Protein AF-A0A956BDE5-F1 (afdb_monomer)

Sequence (195 aa):
MLGELRWRIEADTGPVPWVEPNSVVGFDRELEFHRAKQHWFRSEPSLDLSESPVEVIPDYIDHYVSRAASSQRAVVDGERFLDAVLWLVRRLGSSYAVGTLAVWRELVQAIPAQAACEKVLVAIAGEPEPFVRDILRNVIRDFFDVGGAWPGWQERMRTEVEPGIVRSIEAPMIQGYETIDNVDARRFADGTPRL

Structure (mmCIF, N/CA/C/O backbone):
data_AF-A0A956BDE5-F1
#
_entry.id   AF-A0A956BDE5-F1
#
loop_
_atom_site.group_PDB
_atom_site.id
_atom_site.type_symbol
_atom_site.label_atom_id
_atom_site.label_alt_id
_atom_site.label_comp_id
_atom_site.label_asym_id
_atom_site.label_entity_id
_atom_site.label_seq_id
_atom_site.pdbx_PDB_ins_code
_atom_site.Cartn_x
_atom_site.Cartn_y
_atom_site.Cartn_z
_atom_site.occupancy
_atom_site.B_iso_or_equiv
_atom_site.auth_seq_id
_atom_site.auth_comp_id
_atom_site.auth_asym_id
_atom_site.auth_atom_id
_atom_site.pdbx_PDB_model_num
ATOM 1 N N . MET A 1 1 ? 9.717 -12.714 -15.373 1.00 81.81 1 MET A N 1
ATOM 2 C CA . MET A 1 1 ? 9.044 -11.550 -14.764 1.00 81.81 1 MET A CA 1
ATOM 3 C C . MET A 1 1 ? 9.733 -11.114 -13.478 1.00 81.81 1 MET A C 1
ATOM 5 O O . MET A 1 1 ? 10.330 -10.059 -13.523 1.00 81.81 1 MET A O 1
ATOM 9 N N . LEU A 1 2 ? 9.767 -11.888 -12.383 1.00 86.12 2 LEU A N 1
ATOM 10 C CA . LEU A 1 2 ? 10.498 -11.461 -11.165 1.00 86.12 2 LEU A CA 1
ATOM 11 C C . LEU A 1 2 ? 11.998 -11.230 -11.393 1.00 86.12 2 LEU A C 1
ATOM 13 O O . LEU A 1 2 ? 12.466 -10.125 -11.157 1.00 86.12 2 LEU A O 1
ATOM 17 N N . GLY A 1 3 ? 12.707 -12.196 -11.986 1.00 83.69 3 GLY A N 1
ATOM 18 C CA . GLY A 1 3 ? 14.113 -11.998 -12.364 1.00 83.69 3 GLY A CA 1
ATOM 19 C C . GLY A 1 3 ? 14.336 -10.859 -13.372 1.00 83.69 3 GLY A C 1
ATOM 20 O O . GLY A 1 3 ? 15.406 -10.268 -13.414 1.00 83.69 3 GLY A O 1
ATOM 21 N N . GLU A 1 4 ? 13.311 -10.489 -14.152 1.00 84.06 4 GLU A N 1
ATOM 22 C CA . GLU A 1 4 ? 13.373 -9.304 -15.017 1.00 84.06 4 GLU A CA 1
ATOM 23 C C . GLU A 1 4 ? 13.217 -8.012 -14.204 1.00 84.06 4 GLU A C 1
ATOM 25 O O . GLU A 1 4 ? 13.944 -7.058 -14.453 1.00 84.06 4 GLU A O 1
ATOM 30 N N . LEU A 1 5 ? 12.308 -7.971 -13.222 1.00 87.31 5 LEU A N 1
ATOM 31 C CA . LEU A 1 5 ? 12.189 -6.846 -12.291 1.00 87.31 5 LEU A CA 1
ATOM 32 C C . LEU A 1 5 ? 13.479 -6.678 -11.477 1.00 87.31 5 LEU A C 1
ATOM 34 O O . LEU A 1 5 ? 13.981 -5.563 -11.392 1.00 87.31 5 LEU A O 1
ATOM 38 N N . ARG A 1 6 ? 14.066 -7.776 -10.977 1.00 86.44 6 ARG A N 1
ATOM 39 C CA . ARG A 1 6 ? 15.368 -7.767 -10.292 1.00 86.44 6 ARG A CA 1
ATOM 40 C C . ARG A 1 6 ? 16.474 -7.248 -11.202 1.00 86.44 6 ARG A C 1
ATOM 42 O O . ARG A 1 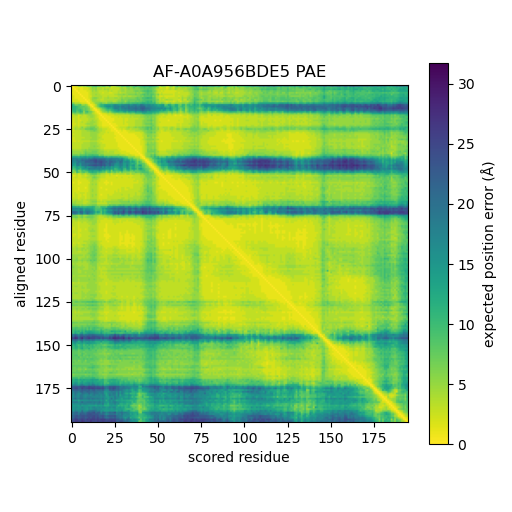6 ? 17.142 -6.287 -10.842 1.00 86.44 6 ARG A O 1
ATOM 49 N N . TRP A 1 7 ? 16.600 -7.791 -12.414 1.00 84.56 7 TRP A N 1
ATOM 50 C CA . TRP A 1 7 ? 17.559 -7.272 -13.389 1.00 84.56 7 TRP A CA 1
ATOM 51 C C . TRP A 1 7 ? 17.332 -5.781 -13.672 1.00 84.56 7 TRP A C 1
ATOM 53 O O . TRP A 1 7 ? 18.291 -5.031 -13.772 1.00 84.56 7 TRP A O 1
ATOM 63 N N . ARG A 1 8 ? 16.082 -5.308 -13.756 1.00 80.69 8 ARG A N 1
ATOM 64 C CA . ARG A 1 8 ? 15.771 -3.880 -13.953 1.00 80.69 8 ARG A CA 1
ATOM 65 C C . ARG A 1 8 ? 16.174 -3.011 -12.757 1.00 80.69 8 ARG A C 1
ATOM 67 O O . ARG A 1 8 ? 16.596 -1.883 -12.992 1.00 80.69 8 ARG A O 1
ATOM 74 N N . ILE A 1 9 ? 16.058 -3.522 -11.529 1.00 81.25 9 ILE A N 1
ATOM 75 C CA . ILE A 1 9 ? 16.567 -2.870 -10.310 1.00 81.25 9 ILE A CA 1
ATOM 76 C C . ILE A 1 9 ? 18.100 -2.768 -10.368 1.00 81.25 9 ILE A C 1
ATOM 78 O O . ILE A 1 9 ? 18.665 -1.733 -10.026 1.00 81.25 9 ILE A O 1
ATOM 82 N N . GLU A 1 10 ? 18.776 -3.821 -10.830 1.00 82.12 10 GLU A N 1
ATOM 83 C CA . GLU A 1 10 ? 20.240 -3.933 -10.791 1.00 82.12 10 GLU A CA 1
ATOM 84 C C . GLU A 1 10 ? 20.961 -3.279 -11.978 1.00 82.12 10 GLU A C 1
ATOM 86 O O . GLU A 1 10 ? 22.079 -2.790 -11.836 1.00 82.12 10 GLU A O 1
ATOM 91 N N . ALA A 1 11 ? 20.362 -3.285 -13.169 1.00 75.25 11 ALA A N 1
ATOM 92 C CA . ALA A 1 11 ? 21.077 -3.002 -14.412 1.00 75.25 11 ALA A CA 1
ATOM 93 C C . ALA A 1 11 ? 21.184 -1.508 -14.767 1.00 75.25 11 ALA A C 1
ATOM 95 O O . ALA A 1 11 ? 21.879 -1.174 -15.721 1.00 75.25 11 ALA A O 1
ATOM 96 N N . ASP A 1 12 ? 20.487 -0.609 -14.068 1.00 64.38 12 ASP A N 1
ATOM 97 C CA . ASP A 1 12 ? 20.498 0.849 -14.295 1.00 64.38 12 ASP A CA 1
ATOM 98 C C . ASP A 1 12 ? 20.387 1.304 -15.784 1.00 64.38 12 ASP A C 1
ATOM 100 O O . ASP A 1 12 ? 20.880 2.351 -16.192 1.00 64.38 12 ASP A O 1
ATOM 104 N N . THR A 1 13 ? 19.668 0.571 -16.645 1.00 64.38 13 THR A N 1
ATOM 105 C CA . THR A 1 13 ? 19.783 0.739 -18.120 1.00 64.38 13 THR A CA 1
ATOM 106 C C . THR A 1 13 ? 18.799 1.690 -18.831 1.00 64.38 13 THR A C 1
ATOM 108 O O . THR A 1 13 ? 18.805 1.764 -20.059 1.00 64.38 13 THR A O 1
ATOM 111 N N . GLY A 1 14 ? 17.978 2.472 -18.133 1.00 61.53 14 GLY A N 1
ATOM 112 C CA . GLY A 1 14 ? 17.151 3.538 -18.722 1.00 61.53 14 GLY A CA 1
ATOM 113 C C . GLY A 1 14 ? 15.684 3.508 -18.277 1.00 61.53 14 GLY A C 1
ATOM 114 O O . GLY A 1 14 ? 15.328 2.762 -17.367 1.00 61.53 14 GLY A O 1
ATOM 115 N N . PRO A 1 15 ? 14.807 4.332 -18.885 1.00 60.75 15 PRO A N 1
ATOM 116 C CA . PRO A 1 15 ? 13.405 4.412 -18.492 1.00 60.75 15 PRO A CA 1
ATOM 117 C C . PRO A 1 15 ? 12.668 3.126 -18.869 1.00 60.75 15 PRO A C 1
ATOM 119 O O . PRO A 1 15 ? 12.596 2.729 -20.033 1.00 60.75 15 PRO A O 1
ATOM 122 N N . VAL A 1 16 ? 12.121 2.482 -17.848 1.00 68.88 16 VAL A N 1
ATOM 123 C CA . VAL A 1 16 ? 11.387 1.224 -17.939 1.00 68.88 16 VAL A CA 1
ATOM 124 C C . VAL A 1 16 ? 9.893 1.530 -18.154 1.00 68.88 16 VAL A C 1
ATOM 126 O O . VAL A 1 16 ? 9.422 2.574 -17.706 1.00 68.88 16 VAL A O 1
ATOM 129 N N . PRO A 1 17 ? 9.117 0.692 -18.865 1.00 79.12 17 PRO A N 1
ATOM 130 C CA . PRO A 1 17 ? 7.654 0.773 -18.844 1.00 79.12 17 PRO A CA 1
ATOM 131 C C . PRO A 1 17 ? 7.096 0.306 -17.492 1.00 79.12 17 PRO A C 1
ATOM 133 O O . PRO A 1 17 ? 7.619 -0.645 -16.916 1.00 79.12 17 PRO A O 1
ATOM 136 N N . TRP A 1 18 ? 6.047 0.964 -16.988 1.00 86.38 18 TRP A N 1
ATOM 137 C CA . TRP A 1 18 ? 5.389 0.559 -15.741 1.00 86.38 18 TRP A CA 1
ATOM 138 C C . TRP A 1 18 ? 4.809 -0.850 -15.877 1.00 86.38 18 TRP A C 1
ATOM 140 O O . TRP A 1 18 ? 4.039 -1.117 -16.804 1.00 86.38 18 TRP A O 1
ATOM 150 N N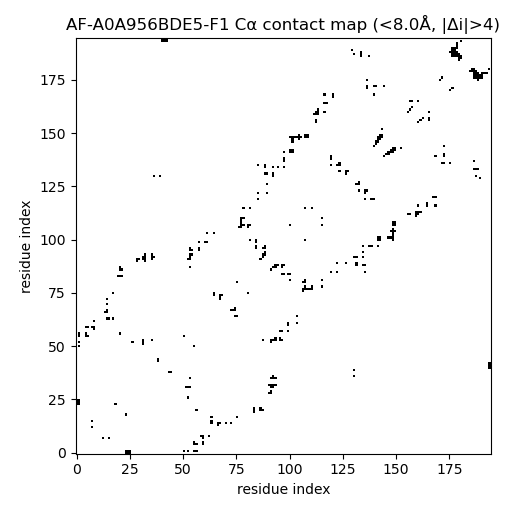 . VAL A 1 19 ? 5.160 -1.731 -14.943 1.00 88.31 19 VAL A N 1
ATOM 151 C CA . VAL A 1 19 ? 4.607 -3.083 -14.842 1.00 88.31 19 VAL A CA 1
ATOM 152 C C . VAL A 1 19 ? 3.611 -3.117 -13.692 1.00 88.31 19 VAL A C 1
ATOM 154 O O . VAL A 1 19 ? 3.978 -2.887 -12.544 1.00 88.31 19 VAL A O 1
ATOM 157 N N . GLU A 1 20 ? 2.354 -3.444 -13.996 1.00 91.25 20 GLU A N 1
ATOM 158 C CA . GLU A 1 20 ? 1.327 -3.571 -12.963 1.00 91.25 20 GLU A CA 1
ATOM 159 C C . GLU A 1 20 ? 1.634 -4.759 -12.040 1.00 91.25 20 GLU A C 1
ATOM 161 O O . GLU A 1 20 ? 1.798 -5.877 -12.546 1.00 91.25 20 GLU A O 1
ATOM 166 N N . PRO A 1 21 ? 1.642 -4.590 -10.704 1.00 91.88 21 PRO A N 1
ATOM 167 C CA . PRO A 1 21 ? 1.942 -5.685 -9.778 1.00 91.88 21 PRO A CA 1
ATOM 168 C C . PRO A 1 21 ? 1.063 -6.926 -9.979 1.00 91.88 21 PRO A C 1
ATOM 170 O O . PRO A 1 21 ? 1.540 -8.059 -9.922 1.00 91.88 21 PRO A O 1
ATOM 173 N N . ASN A 1 22 ? -0.218 -6.725 -10.308 1.00 91.56 22 ASN A N 1
ATOM 174 C CA . ASN A 1 22 ? -1.173 -7.810 -10.542 1.00 91.56 22 ASN A CA 1
ATOM 175 C C . ASN A 1 22 ? -0.870 -8.664 -11.788 1.00 91.56 22 ASN A C 1
ATOM 177 O O . ASN A 1 22 ? -1.350 -9.801 -11.870 1.00 91.56 22 ASN A O 1
ATOM 181 N N . SER A 1 23 ? -0.068 -8.137 -12.717 1.00 91.94 23 SER A N 1
ATOM 182 C CA . SER A 1 23 ? 0.358 -8.792 -13.954 1.00 91.94 23 SER A CA 1
ATOM 183 C C . SER A 1 23 ? 1.640 -9.608 -13.785 1.00 91.94 23 SER A C 1
ATOM 185 O O . SER A 1 23 ? 1.977 -10.414 -14.654 1.00 91.94 23 SER A O 1
ATOM 187 N N . VAL A 1 24 ? 2.346 -9.446 -12.660 1.00 90.69 24 VAL A N 1
ATOM 188 C CA . VAL A 1 24 ? 3.544 -10.229 -12.363 1.00 90.69 24 VAL A CA 1
ATOM 189 C C . VAL A 1 24 ? 3.131 -11.676 -12.074 1.00 90.69 24 VAL A C 1
ATOM 191 O O . VAL A 1 24 ? 2.263 -11.958 -11.240 1.00 90.69 24 VAL A O 1
ATOM 194 N N . VAL A 1 25 ? 3.763 -12.596 -12.800 1.00 86.75 25 VAL A N 1
ATOM 195 C CA . VAL A 1 25 ? 3.558 -14.049 -12.729 1.00 86.75 25 VAL A CA 1
ATOM 196 C C . VAL A 1 25 ? 4.870 -14.763 -12.397 1.00 86.75 25 VAL A C 1
ATOM 198 O O . VAL A 1 25 ? 5.947 -14.170 -12.490 1.00 86.75 25 VAL A O 1
ATOM 201 N N . GLY A 1 26 ? 4.786 -16.053 -12.062 1.00 85.44 26 GLY A N 1
ATOM 202 C CA . GLY A 1 26 ? 5.954 -16.897 -11.781 1.00 85.44 26 GLY A CA 1
ATOM 203 C C . GLY A 1 26 ? 6.263 -17.084 -10.296 1.00 85.44 26 GLY A C 1
ATOM 204 O O . GLY A 1 26 ? 7.358 -17.523 -9.970 1.00 85.44 26 GLY A O 1
ATOM 205 N N . PHE A 1 27 ? 5.314 -16.763 -9.416 1.00 88.75 27 PHE A N 1
ATOM 206 C CA . PHE A 1 27 ? 5.397 -17.024 -7.983 1.00 88.75 27 PHE A CA 1
ATOM 207 C C . PHE A 1 27 ? 4.037 -17.443 -7.424 1.00 88.75 27 PHE A C 1
ATOM 209 O O . PHE A 1 27 ? 2.992 -17.116 -7.998 1.00 88.75 27 PHE A O 1
ATOM 216 N N . ASP A 1 28 ? 4.063 -18.157 -6.303 1.00 91.75 28 ASP A N 1
ATOM 217 C CA . ASP A 1 28 ? 2.868 -18.599 -5.592 1.00 91.75 28 ASP A CA 1
ATOM 218 C C . ASP A 1 28 ? 2.410 -17.514 -4.607 1.00 91.75 28 ASP A C 1
ATOM 220 O O . ASP A 1 28 ? 3.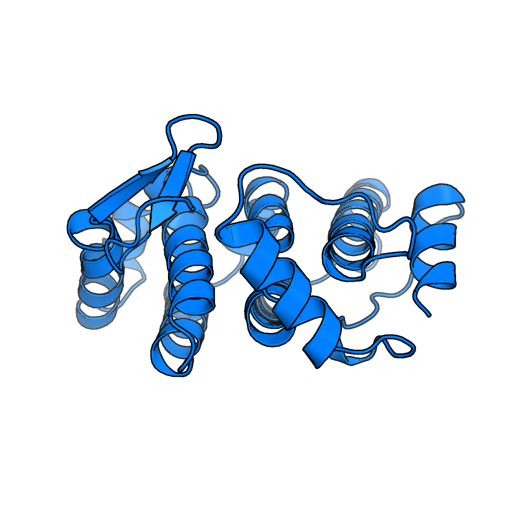054 -17.245 -3.595 1.00 91.75 28 ASP A O 1
ATOM 224 N N . ARG A 1 29 ? 1.285 -16.866 -4.921 1.00 92.88 29 ARG A N 1
ATOM 225 C CA . ARG A 1 29 ? 0.731 -15.773 -4.109 1.00 92.88 29 ARG A CA 1
ATOM 226 C C . ARG A 1 29 ? 0.271 -16.249 -2.732 1.00 92.88 29 ARG A C 1
ATOM 228 O O . ARG A 1 29 ? 0.409 -15.497 -1.775 1.00 92.88 29 ARG A O 1
ATOM 235 N N . GLU A 1 30 ? -0.276 -17.460 -2.630 1.00 93.19 30 GLU A N 1
ATOM 236 C CA . GLU A 1 30 ? -0.775 -17.995 -1.359 1.00 93.19 30 GLU A CA 1
ATOM 237 C C . GLU A 1 30 ? 0.385 -18.343 -0.431 1.00 93.19 30 GLU A C 1
ATOM 239 O O . GLU A 1 30 ? 0.355 -18.002 0.754 1.00 93.19 30 GLU A O 1
ATOM 244 N N . LEU A 1 31 ? 1.438 -18.955 -0.980 1.00 91.88 31 LEU A N 1
ATOM 245 C CA . LEU A 1 31 ? 2.661 -19.242 -0.237 1.00 91.88 31 LEU A CA 1
ATOM 246 C C . LEU A 1 31 ? 3.309 -17.958 0.293 1.00 91.88 31 LEU A C 1
ATOM 248 O O . LEU A 1 31 ? 3.646 -17.887 1.474 1.00 91.88 31 LEU A O 1
ATOM 252 N N . GLU A 1 32 ? 3.455 -16.938 -0.552 1.00 90.88 32 GLU A N 1
ATOM 253 C CA . GLU A 1 32 ? 4.067 -15.665 -0.157 1.00 90.88 32 GLU A CA 1
ATOM 254 C C . GLU A 1 32 ? 3.230 -14.919 0.878 1.00 90.88 32 GLU A C 1
ATOM 256 O O . GLU A 1 32 ? 3.766 -14.434 1.871 1.00 90.88 32 GLU A O 1
ATOM 261 N N . PHE A 1 33 ? 1.906 -14.915 0.724 1.00 92.75 33 PHE A N 1
ATOM 262 C CA . PHE A 1 33 ? 1.002 -14.380 1.735 1.00 92.75 33 PHE A CA 1
ATOM 263 C C . PHE A 1 33 ? 1.156 -15.099 3.080 1.00 92.75 33 PHE A C 1
ATOM 265 O O . PHE A 1 33 ? 1.205 -14.465 4.135 1.00 92.75 33 PHE A O 1
ATOM 272 N N . HIS A 1 34 ? 1.271 -16.430 3.058 1.00 90.25 34 HIS A N 1
ATOM 273 C CA . HIS A 1 34 ? 1.481 -17.216 4.267 1.00 90.25 34 HIS A CA 1
ATOM 274 C C . HIS A 1 34 ? 2.836 -16.916 4.919 1.00 90.25 34 HIS A C 1
ATOM 276 O O . HIS A 1 34 ? 2.903 -16.759 6.138 1.00 90.25 34 HIS A O 1
ATOM 282 N N . ARG A 1 35 ? 3.906 -16.786 4.125 1.00 88.06 35 ARG A N 1
ATOM 283 C CA . ARG A 1 35 ? 5.242 -16.388 4.599 1.00 88.06 35 ARG A CA 1
ATOM 284 C C . ARG A 1 35 ? 5.219 -15.000 5.227 1.00 88.06 35 ARG A C 1
ATOM 286 O O . ARG A 1 35 ? 5.685 -14.846 6.353 1.00 88.06 35 ARG A O 1
ATOM 293 N N . ALA A 1 36 ? 4.611 -14.023 4.556 1.00 88.06 36 ALA A N 1
ATOM 294 C CA . ALA A 1 36 ? 4.463 -12.665 5.069 1.00 88.06 36 ALA A CA 1
ATOM 295 C C . ALA A 1 36 ? 3.674 -12.643 6.384 1.00 88.06 36 ALA A C 1
ATOM 297 O O . ALA A 1 36 ? 4.107 -12.016 7.349 1.00 88.06 36 ALA A O 1
ATOM 298 N N . LYS A 1 37 ? 2.574 -13.403 6.472 1.00 87.62 37 LYS A N 1
ATOM 299 C CA . LYS A 1 37 ? 1.809 -13.575 7.714 1.00 87.62 37 LYS A CA 1
ATOM 300 C C . LYS A 1 37 ? 2.666 -14.167 8.830 1.00 87.62 37 LYS A C 1
ATOM 302 O O . LYS A 1 37 ? 2.663 -13.655 9.944 1.00 87.62 37 LYS A O 1
ATOM 307 N N . GLN A 1 38 ? 3.406 -15.240 8.557 1.00 84.62 38 GLN A N 1
ATOM 308 C CA . GLN A 1 38 ? 4.290 -15.842 9.556 1.00 84.62 38 GLN A CA 1
ATOM 309 C C . GLN A 1 38 ? 5.358 -14.853 10.027 1.00 84.62 38 GLN A C 1
ATOM 311 O O . GLN A 1 38 ? 5.583 -14.742 11.229 1.00 84.62 38 GLN A O 1
ATOM 316 N N . HIS A 1 39 ? 5.977 -14.117 9.102 1.00 80.62 39 HIS A N 1
ATOM 317 C CA . HIS A 1 39 ? 6.968 -13.091 9.415 1.00 80.62 39 HIS A CA 1
ATOM 318 C C . HIS A 1 39 ? 6.368 -11.950 10.247 1.00 80.62 39 HIS A C 1
ATOM 320 O O . HIS A 1 39 ? 6.994 -11.470 11.189 1.00 80.62 39 HIS A O 1
ATOM 326 N N . TRP A 1 40 ? 5.128 -11.548 9.951 1.00 80.19 40 TRP A N 1
ATOM 327 C CA . TRP A 1 40 ? 4.406 -10.514 10.692 1.00 80.19 40 TRP A CA 1
ATOM 328 C C . TRP A 1 40 ? 4.280 -10.828 12.190 1.00 80.19 40 TRP A C 1
ATOM 330 O O . TRP A 1 40 ? 4.390 -9.923 13.013 1.00 80.19 40 TRP A O 1
ATOM 340 N N . PHE A 1 41 ? 4.112 -12.103 12.548 1.00 77.75 41 PHE A N 1
ATOM 341 C CA . PHE A 1 41 ? 3.923 -12.536 13.937 1.00 77.75 41 PHE A CA 1
ATOM 342 C C . PHE A 1 41 ? 5.175 -13.139 14.601 1.00 77.75 41 PHE A C 1
ATOM 344 O O . PHE A 1 41 ? 5.106 -13.507 15.774 1.00 77.75 41 PHE A O 1
ATOM 351 N N . ARG A 1 42 ? 6.309 -13.265 13.891 1.00 73.00 42 ARG A N 1
ATOM 352 C CA . ARG A 1 42 ? 7.532 -13.921 14.397 1.00 73.00 42 ARG A CA 1
ATOM 353 C C . ARG A 1 42 ? 8.713 -12.972 14.557 1.00 73.00 42 ARG A C 1
ATOM 355 O O . ARG A 1 42 ? 8.780 -11.899 13.962 1.00 73.00 42 ARG A O 1
ATOM 362 N N . SER A 1 43 ? 9.652 -13.389 15.406 1.00 60.56 43 SER A N 1
ATOM 363 C CA . SER A 1 43 ? 10.821 -12.593 15.784 1.00 60.56 43 SER A CA 1
ATOM 364 C C . SER A 1 43 ? 11.942 -12.530 14.762 1.00 60.56 43 SER A C 1
ATOM 366 O O . SER A 1 43 ? 12.666 -11.540 14.714 1.00 60.56 43 SER A O 1
ATOM 368 N N . GLU A 1 44 ? 12.059 -13.553 13.923 1.00 58.50 44 GLU A N 1
ATOM 369 C CA . GLU A 1 44 ? 13.170 -13.682 12.992 1.00 58.50 44 GLU A CA 1
ATOM 370 C C . GLU A 1 44 ? 12.685 -14.199 11.636 1.00 58.50 44 GLU A C 1
ATOM 372 O O . GLU A 1 44 ? 11.871 -15.132 11.586 1.00 58.50 44 GLU A O 1
ATOM 377 N N . PRO A 1 45 ? 13.202 -13.648 10.526 1.00 55.94 45 PRO A N 1
ATO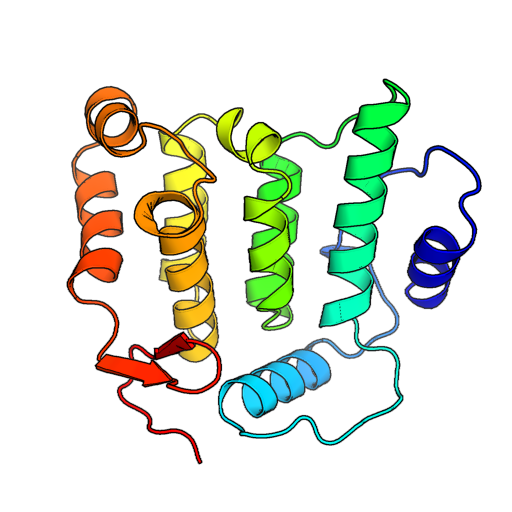M 378 C CA . PRO A 1 45 ? 13.061 -14.284 9.235 1.00 55.94 45 PRO A CA 1
ATOM 379 C C . PRO A 1 45 ? 13.903 -15.561 9.240 1.00 55.94 45 PRO A C 1
ATOM 381 O O . PRO A 1 45 ? 15.131 -15.516 9.319 1.00 55.94 45 PRO A O 1
ATOM 384 N N . SER A 1 46 ? 13.262 -16.725 9.118 1.00 53.62 46 SER A N 1
ATOM 385 C CA . SER A 1 46 ? 13.974 -17.895 8.610 1.00 53.62 46 SER A CA 1
ATOM 386 C C . SER A 1 46 ? 14.388 -17.555 7.181 1.00 53.62 46 SER A C 1
ATOM 388 O O . SER A 1 46 ? 13.512 -17.402 6.331 1.00 53.62 46 SER A O 1
ATOM 390 N N . LEU A 1 47 ? 15.690 -17.374 6.953 1.00 51.19 47 LEU A N 1
ATOM 391 C CA . LEU A 1 47 ? 16.277 -17.059 5.651 1.00 51.19 47 LEU A CA 1
ATOM 392 C C . LEU A 1 47 ? 15.899 -18.144 4.638 1.00 51.19 47 LEU A C 1
ATOM 394 O O . LEU A 1 47 ? 16.577 -19.163 4.514 1.00 51.19 47 LEU A O 1
ATOM 398 N N . ASP A 1 48 ? 14.802 -17.922 3.924 1.00 58.44 48 ASP A N 1
ATOM 399 C CA . ASP A 1 48 ? 14.587 -18.547 2.636 1.00 58.44 48 ASP A CA 1
ATOM 400 C C . ASP A 1 48 ? 15.303 -17.683 1.602 1.00 58.44 48 ASP A C 1
ATOM 402 O O . ASP A 1 48 ? 15.047 -16.488 1.484 1.00 58.44 48 ASP A O 1
ATOM 406 N N . LEU A 1 49 ? 16.249 -18.290 0.894 1.00 55.62 49 LEU A N 1
ATOM 407 C CA . LEU A 1 49 ? 17.043 -17.624 -0.135 1.00 55.62 49 LEU A CA 1
ATOM 408 C C . LEU A 1 49 ? 16.283 -17.524 -1.470 1.00 55.62 49 LEU A C 1
ATOM 410 O O . LEU A 1 49 ? 16.843 -17.030 -2.449 1.00 55.62 49 LEU A O 1
ATOM 414 N N . SER A 1 50 ? 15.038 -18.015 -1.549 1.00 69.12 50 SER A N 1
ATOM 415 C CA . SER A 1 50 ? 14.187 -17.820 -2.725 1.00 69.12 50 SER A CA 1
ATOM 416 C C . SER A 1 50 ? 13.792 -16.349 -2.883 1.00 69.12 50 SER A C 1
ATOM 418 O O . SER A 1 50 ? 13.404 -15.715 -1.905 1.00 69.12 50 SER A O 1
ATOM 420 N N . GLU A 1 51 ? 13.828 -15.825 -4.111 1.00 76.56 51 GLU A N 1
ATOM 421 C CA . GLU A 1 51 ? 13.385 -14.458 -4.409 1.00 76.56 51 GLU A CA 1
ATOM 422 C C . GLU A 1 51 ? 11.936 -14.234 -3.955 1.00 76.56 51 GLU A C 1
ATOM 424 O O . GLU A 1 51 ? 11.006 -14.801 -4.536 1.00 76.56 51 GLU A O 1
ATOM 429 N N . SER A 1 52 ? 11.732 -13.378 -2.948 1.00 87.44 52 SER A N 1
ATOM 430 C CA . SER A 1 52 ? 10.386 -13.049 -2.492 1.00 87.44 52 SER A CA 1
ATOM 431 C C . SER A 1 52 ? 9.790 -11.879 -3.293 1.00 87.44 52 SER A C 1
ATOM 433 O O . SER A 1 52 ? 10.380 -10.796 -3.377 1.00 87.44 52 SER A O 1
ATOM 435 N N . PRO A 1 53 ? 8.574 -12.028 -3.844 1.00 89.88 53 PRO A N 1
ATOM 436 C CA . PRO A 1 53 ? 7.834 -10.940 -4.477 1.00 89.88 53 PRO A CA 1
ATOM 437 C C . PRO A 1 53 ? 7.509 -9.785 -3.525 1.00 89.88 53 PRO A C 1
ATOM 439 O O . PRO A 1 53 ? 7.317 -8.665 -4.002 1.00 89.88 53 PRO A O 1
ATOM 442 N N . VAL A 1 54 ? 7.440 -10.031 -2.205 1.00 89.19 54 VAL A N 1
ATOM 443 C CA . VAL A 1 54 ? 7.163 -8.974 -1.217 1.00 89.19 54 VAL A CA 1
ATOM 444 C C . VAL A 1 54 ? 8.320 -7.992 -1.052 1.00 89.19 54 VAL A C 1
ATOM 446 O O . VAL A 1 54 ? 8.090 -6.919 -0.504 1.00 89.19 54 VAL A O 1
ATOM 449 N N . GLU A 1 55 ? 9.505 -8.340 -1.557 1.00 88.94 55 GLU A N 1
ATOM 450 C CA . GLU A 1 55 ? 10.701 -7.494 -1.605 1.00 88.94 55 GLU A CA 1
ATOM 451 C C . GLU A 1 55 ? 10.925 -6.957 -3.025 1.00 88.94 55 GLU A C 1
ATOM 453 O O . GLU A 1 55 ? 10.994 -5.751 -3.244 1.00 88.94 55 GLU A O 1
ATOM 458 N N . VAL A 1 56 ? 10.943 -7.851 -4.025 1.00 90.62 56 VAL A N 1
ATOM 459 C CA . VAL A 1 56 ? 11.289 -7.499 -5.415 1.00 90.62 56 VAL A CA 1
ATOM 460 C C . VAL A 1 56 ? 10.333 -6.464 -6.013 1.00 90.62 56 VAL A C 1
ATOM 462 O O . VAL A 1 56 ? 10.771 -5.562 -6.725 1.00 90.62 56 VAL A O 1
ATOM 465 N N . ILE A 1 57 ? 9.019 -6.603 -5.793 1.00 93.06 57 ILE A N 1
ATOM 466 C CA . ILE A 1 57 ? 8.041 -5.727 -6.451 1.00 93.06 57 ILE A CA 1
ATOM 467 C C . ILE A 1 57 ? 8.049 -4.316 -5.834 1.00 93.06 57 ILE A C 1
ATOM 469 O O . ILE A 1 57 ? 8.108 -3.364 -6.614 1.00 93.06 57 ILE A O 1
ATOM 473 N N . PRO A 1 58 ? 8.031 -4.135 -4.494 1.00 91.44 58 PRO A N 1
ATOM 474 C CA . PRO A 1 58 ? 8.221 -2.812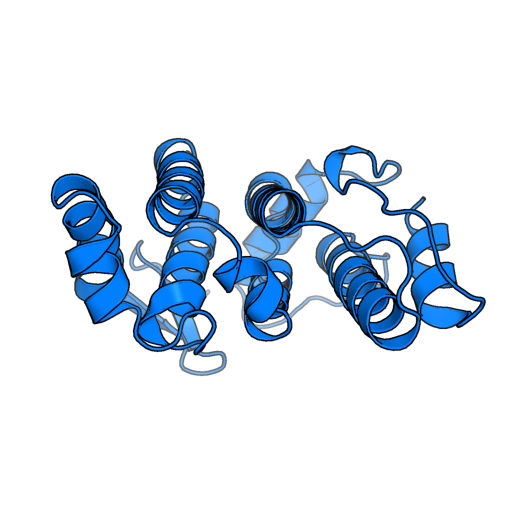 -3.895 1.00 91.44 58 PRO A CA 1
ATOM 475 C C . PRO A 1 58 ? 9.526 -2.125 -4.312 1.00 91.44 58 PRO A C 1
ATOM 477 O O . PRO A 1 58 ? 9.473 -0.964 -4.713 1.00 91.44 58 PRO A O 1
ATOM 480 N N . ASP A 1 59 ? 10.661 -2.838 -4.311 1.00 90.25 59 ASP A N 1
ATOM 481 C CA . ASP A 1 59 ? 11.956 -2.291 -4.751 1.00 90.25 59 ASP A CA 1
ATOM 482 C C . ASP A 1 59 ? 11.898 -1.804 -6.203 1.00 90.25 59 ASP A C 1
ATOM 484 O O . ASP A 1 59 ? 12.407 -0.737 -6.551 1.00 90.25 59 ASP A O 1
ATOM 488 N N . TYR A 1 60 ? 11.252 -2.585 -7.073 1.00 90.38 60 TYR A N 1
ATOM 489 C CA . TYR A 1 60 ? 11.060 -2.205 -8.466 1.00 90.38 60 TYR A CA 1
ATOM 490 C C . TYR A 1 60 ? 10.211 -0.938 -8.592 1.00 90.38 60 TYR A C 1
ATOM 492 O O . TYR A 1 60 ? 10.563 -0.060 -9.379 1.00 90.38 60 TYR A O 1
ATOM 500 N N . ILE A 1 61 ? 9.109 -0.835 -7.839 1.00 90.00 61 ILE A N 1
ATOM 501 C CA . ILE A 1 61 ? 8.249 0.354 -7.843 1.00 90.00 61 ILE A CA 1
ATOM 502 C C . ILE A 1 61 ? 9.055 1.578 -7.397 1.00 90.00 61 ILE A C 1
ATOM 504 O O . ILE A 1 61 ? 9.022 2.602 -8.078 1.00 90.00 61 ILE A O 1
ATOM 508 N N . ASP A 1 62 ? 9.809 1.468 -6.304 1.00 89.31 62 ASP A N 1
ATOM 509 C CA . ASP A 1 62 ? 10.644 2.554 -5.787 1.00 89.31 62 ASP A CA 1
ATOM 510 C C . ASP A 1 62 ? 11.685 3.017 -6.820 1.00 89.31 62 ASP A C 1
ATOM 512 O O . ASP A 1 62 ? 11.749 4.195 -7.191 1.00 89.31 62 ASP A O 1
ATOM 516 N N . HIS A 1 63 ? 12.428 2.063 -7.385 1.00 86.69 63 HIS A N 1
ATOM 517 C CA . HIS A 1 63 ? 13.423 2.331 -8.416 1.00 86.69 63 HIS A CA 1
ATOM 518 C C . HIS A 1 63 ? 12.792 2.951 -9.673 1.00 86.69 63 HIS A C 1
ATOM 520 O O . HIS A 1 63 ? 13.339 3.890 -10.257 1.00 86.69 63 HIS A O 1
ATOM 526 N N . TYR A 1 64 ? 11.622 2.460 -10.089 1.00 87.19 64 TYR A N 1
ATOM 527 C CA . TYR A 1 64 ? 10.879 3.003 -11.221 1.00 87.19 64 TYR A CA 1
ATOM 528 C C . TYR A 1 64 ? 10.545 4.481 -11.016 1.00 87.19 64 TYR A C 1
ATOM 530 O O . TYR A 1 64 ? 10.854 5.310 -11.877 1.00 87.19 64 TYR A O 1
ATOM 538 N N . VAL A 1 65 ? 9.925 4.813 -9.880 1.00 86.75 65 VAL A N 1
ATOM 539 C CA . VAL A 1 65 ? 9.482 6.180 -9.583 1.00 86.75 65 VAL A CA 1
ATOM 540 C C . VAL A 1 65 ? 10.684 7.119 -9.466 1.00 86.75 65 VAL A C 1
ATOM 542 O O . VAL A 1 65 ? 10.675 8.196 -10.067 1.00 86.75 65 VAL A O 1
ATOM 545 N N . SER A 1 66 ? 11.764 6.674 -8.819 1.00 86.12 66 SER A N 1
ATOM 546 C CA . SER A 1 66 ? 13.028 7.416 -8.729 1.00 86.12 66 SER A CA 1
ATOM 547 C C . SER A 1 66 ? 13.590 7.804 -10.098 1.00 86.12 66 SER A C 1
ATOM 549 O O . SER A 1 66 ? 13.999 8.946 -10.345 1.00 86.12 66 SER A O 1
ATOM 551 N N . ARG A 1 67 ? 13.539 6.878 -11.057 1.00 80.75 67 ARG A N 1
ATOM 552 C CA . ARG A 1 67 ? 13.985 7.144 -12.428 1.00 80.75 67 ARG A CA 1
ATOM 553 C C . ARG A 1 67 ? 13.028 8.025 -13.212 1.00 80.75 67 ARG A C 1
ATOM 555 O O . ARG A 1 67 ? 13.484 8.859 -13.997 1.00 80.75 67 ARG A O 1
ATOM 562 N N . ALA A 1 68 ? 11.721 7.862 -13.036 1.00 79.50 68 ALA A N 1
ATOM 563 C CA . ALA A 1 68 ? 10.739 8.733 -13.676 1.00 79.50 68 ALA A CA 1
ATOM 564 C C . ALA A 1 68 ? 10.941 10.194 -13.232 1.00 79.50 68 ALA A C 1
ATOM 566 O O . ALA A 1 68 ? 10.988 11.094 -14.076 1.00 79.50 68 ALA A O 1
ATOM 567 N N . ALA A 1 69 ? 11.188 10.410 -11.935 1.00 79.62 69 ALA A N 1
ATOM 568 C CA . ALA A 1 69 ? 11.470 11.725 -11.365 1.00 79.62 69 ALA A CA 1
ATOM 569 C C . ALA A 1 69 ? 12.749 12.368 -11.935 1.00 79.62 69 ALA A C 1
ATOM 571 O O . ALA A 1 69 ? 12.763 13.568 -12.208 1.00 79.62 69 ALA A O 1
ATOM 572 N N . SER A 1 70 ? 13.809 11.586 -12.175 1.00 78.31 70 SER A N 1
ATOM 573 C CA . SER A 1 70 ? 15.079 12.105 -12.711 1.00 78.31 70 SER A CA 1
ATOM 574 C C . SER A 1 70 ? 15.103 12.290 -14.235 1.00 78.31 70 SER A C 1
ATOM 576 O O . SER A 1 70 ? 15.895 13.085 -14.739 1.00 78.31 70 SER A O 1
ATOM 578 N N . SER A 1 71 ? 14.243 11.591 -14.985 1.00 69.69 71 SER A N 1
ATOM 579 C CA . SER A 1 71 ? 14.286 11.554 -16.458 1.00 69.69 71 SER A CA 1
ATOM 580 C C . SER A 1 71 ? 13.156 12.308 -17.174 1.00 69.69 71 SER A C 1
ATOM 582 O O . SER A 1 71 ? 13.162 12.352 -18.406 1.00 69.69 71 SER A O 1
ATOM 584 N N . GLN A 1 72 ? 12.198 12.898 -16.441 1.00 62.25 72 GLN A N 1
ATOM 585 C CA . GLN A 1 72 ? 11.012 13.593 -16.985 1.00 62.25 72 GLN A CA 1
ATOM 586 C C . GLN A 1 72 ? 10.193 12.755 -17.995 1.00 62.25 72 GLN A C 1
ATOM 588 O O . GLN A 1 72 ? 9.516 13.296 -18.871 1.00 62.25 72 GLN A O 1
ATOM 593 N N . ARG A 1 73 ? 10.250 11.421 -17.908 1.00 56.97 73 ARG A N 1
ATOM 594 C CA . ARG A 1 73 ? 9.476 10.489 -18.749 1.00 56.97 73 ARG A CA 1
ATOM 595 C C . ARG A 1 73 ? 8.361 9.835 -17.937 1.00 56.97 73 ARG A C 1
ATOM 597 O O . ARG A 1 73 ? 8.424 9.840 -16.716 1.00 56.97 73 ARG A O 1
ATOM 604 N N . ALA A 1 74 ? 7.349 9.333 -18.659 1.00 54.72 74 ALA A N 1
ATOM 605 C CA . ALA A 1 74 ? 6.062 8.817 -18.175 1.00 54.72 74 ALA A CA 1
ATOM 606 C C . ALA A 1 74 ? 6.035 8.463 -16.677 1.00 54.72 74 ALA A C 1
ATOM 608 O O . ALA A 1 74 ? 6.649 7.494 -16.239 1.00 54.72 74 ALA A O 1
ATOM 609 N N . VAL A 1 75 ? 5.306 9.284 -15.924 1.00 70.31 75 VAL A N 1
ATOM 610 C CA . VAL A 1 75 ? 5.143 9.195 -14.474 1.00 70.31 75 VAL A CA 1
ATOM 611 C C . VAL A 1 75 ? 3.928 8.311 -14.193 1.00 70.31 75 VAL A C 1
ATOM 613 O O . VAL A 1 75 ? 2.878 8.501 -14.809 1.00 70.31 75 VAL A O 1
ATOM 616 N N . VAL A 1 76 ? 4.065 7.325 -13.305 1.00 82.88 76 VAL A N 1
ATOM 617 C CA . VAL A 1 76 ? 2.902 6.617 -12.751 1.00 82.88 76 VAL A CA 1
ATOM 618 C C . VAL A 1 76 ? 2.084 7.624 -11.942 1.00 82.88 76 VAL A C 1
ATOM 620 O O . VAL A 1 76 ? 2.637 8.332 -11.103 1.00 82.88 76 VAL A O 1
ATOM 623 N N . ASP A 1 77 ? 0.791 7.756 -12.230 1.00 88.25 77 ASP A N 1
ATOM 624 C CA . ASP A 1 77 ? -0.060 8.655 -11.452 1.00 88.25 77 ASP A CA 1
ATOM 625 C C . ASP A 1 77 ? -0.266 8.128 -10.021 1.00 88.25 77 ASP A C 1
ATOM 627 O O . ASP A 1 77 ? -0.053 6.948 -9.720 1.00 88.25 77 ASP A O 1
ATOM 631 N N . GLY A 1 78 ? -0.663 9.030 -9.121 1.00 88.88 78 GLY A N 1
ATOM 632 C CA . GLY A 1 78 ? -0.869 8.699 -7.715 1.00 88.88 78 GLY A CA 1
ATOM 633 C C . GLY A 1 78 ? -1.890 7.584 -7.501 1.00 88.88 78 GLY A C 1
ATOM 634 O O . GLY A 1 78 ? -1.705 6.757 -6.611 1.00 88.88 78 GLY A O 1
ATOM 635 N N . GLU A 1 79 ? -2.936 7.505 -8.330 1.00 91.38 79 GLU A N 1
ATOM 636 C CA . GLU A 1 79 ? -3.962 6.472 -8.185 1.00 91.38 79 GLU A CA 1
ATOM 637 C C . GLU A 1 79 ? -3.416 5.082 -8.497 1.00 91.38 79 GLU A C 1
ATOM 639 O O . GLU A 1 79 ? -3.609 4.165 -7.701 1.00 91.38 79 GLU A O 1
ATOM 644 N N . ARG A 1 80 ? -2.683 4.926 -9.604 1.00 91.88 80 ARG A N 1
ATOM 645 C CA . ARG A 1 80 ? -2.041 3.657 -9.971 1.00 91.88 80 ARG A CA 1
ATOM 646 C C . ARG A 1 80 ? -0.987 3.249 -8.956 1.00 91.88 80 ARG A C 1
ATOM 648 O O . ARG A 1 80 ? -0.891 2.071 -8.620 1.00 91.88 80 ARG A O 1
ATOM 655 N N . PHE A 1 81 ? -0.225 4.211 -8.439 1.00 91.88 81 PHE A N 1
ATOM 656 C CA . PHE A 1 81 ? 0.744 3.958 -7.378 1.00 91.88 81 PHE A CA 1
ATOM 657 C C . PHE A 1 81 ? 0.062 3.456 -6.095 1.00 91.88 81 PHE A C 1
ATOM 659 O O . PHE A 1 81 ? 0.468 2.435 -5.536 1.00 91.88 81 PHE A O 1
ATOM 666 N N . LEU A 1 82 ? -1.021 4.109 -5.662 1.00 92.19 82 LEU A N 1
ATOM 667 C CA . LEU A 1 82 ? -1.789 3.679 -4.495 1.00 92.19 82 LEU A CA 1
ATOM 668 C C . LEU A 1 82 ? -2.442 2.306 -4.712 1.00 92.19 82 LEU A C 1
ATOM 670 O O . LEU A 1 82 ? -2.370 1.447 -3.835 1.00 92.19 82 LEU A O 1
ATOM 674 N N . ASP A 1 83 ? -3.032 2.063 -5.882 1.00 94.00 83 ASP A N 1
ATOM 675 C CA . ASP A 1 83 ? -3.656 0.780 -6.218 1.00 94.00 83 ASP A CA 1
ATOM 676 C C . ASP A 1 83 ? -2.628 -0.362 -6.229 1.00 94.00 83 ASP A C 1
ATOM 678 O O . ASP A 1 83 ? -2.914 -1.460 -5.741 1.00 94.00 83 ASP A O 1
ATOM 682 N N . ALA A 1 84 ? -1.413 -0.101 -6.718 1.00 93.75 84 ALA A N 1
ATOM 683 C CA . ALA A 1 84 ? -0.295 -1.037 -6.673 1.00 93.75 84 ALA A CA 1
ATOM 684 C C . ALA A 1 84 ? 0.094 -1.403 -5.236 1.00 93.75 84 ALA A C 1
ATOM 686 O O . ALA A 1 84 ? 0.195 -2.590 -4.910 1.00 93.75 84 ALA A O 1
ATOM 687 N N . VAL A 1 85 ? 0.252 -0.406 -4.362 1.00 92.75 85 VAL A N 1
ATOM 688 C CA . VAL A 1 85 ? 0.574 -0.633 -2.947 1.00 92.75 85 VAL A CA 1
ATOM 689 C C . VAL A 1 85 ? -0.542 -1.406 -2.243 1.00 92.75 85 VAL A C 1
ATOM 691 O O . VAL A 1 85 ? -0.277 -2.421 -1.596 1.00 92.75 85 VAL A O 1
ATOM 694 N N . LEU A 1 86 ? -1.801 -0.992 -2.407 1.00 94.62 86 LEU A N 1
ATOM 695 C CA . LEU A 1 86 ? -2.942 -1.678 -1.795 1.00 94.62 86 LEU A CA 1
ATOM 696 C C . LEU A 1 86 ? -3.080 -3.116 -2.306 1.00 94.62 86 LEU A C 1
ATOM 698 O O . LEU A 1 86 ? -3.426 -4.011 -1.533 1.00 94.62 86 LEU A O 1
ATOM 702 N N . TRP A 1 87 ? -2.788 -3.371 -3.583 1.00 95.38 87 TRP A N 1
ATOM 703 C CA . TRP A 1 87 ? -2.761 -4.727 -4.122 1.00 95.38 87 TRP A CA 1
ATOM 704 C C . TRP A 1 87 ? -1.670 -5.578 -3.466 1.00 95.38 87 TRP A C 1
ATOM 706 O O . TRP A 1 87 ? -1.958 -6.704 -3.061 1.00 95.38 87 TRP A O 1
ATOM 716 N N . LEU A 1 88 ? -0.450 -5.050 -3.320 1.00 95.31 88 LEU A N 1
ATOM 717 C CA . LEU A 1 88 ? 0.672 -5.757 -2.690 1.00 95.31 88 LEU A CA 1
ATOM 718 C C . LEU A 1 88 ? 0.369 -6.115 -1.235 1.00 95.31 88 LEU A C 1
ATOM 720 O O . LEU A 1 88 ? 0.575 -7.258 -0.821 1.00 95.31 88 LEU A O 1
ATOM 724 N N . VAL A 1 89 ? -0.190 -5.168 -0.480 1.00 94.62 89 VAL A N 1
ATOM 725 C CA . VAL A 1 89 ? -0.627 -5.400 0.900 1.00 94.62 89 VAL A CA 1
ATOM 726 C C . VAL A 1 89 ? -1.697 -6.490 0.942 1.00 94.62 89 VAL A C 1
ATOM 728 O O . VAL A 1 89 ? -1.552 -7.473 1.662 1.00 94.62 89 VAL A O 1
ATOM 731 N N . ARG A 1 90 ? -2.757 -6.368 0.138 1.00 95.19 90 ARG A N 1
ATOM 732 C CA . ARG A 1 90 ? -3.910 -7.277 0.220 1.00 95.19 90 ARG A CA 1
ATOM 733 C C . ARG A 1 90 ? -3.648 -8.673 -0.313 1.00 95.19 90 ARG A C 1
ATOM 735 O O . ARG A 1 90 ? -4.232 -9.637 0.165 1.00 95.19 90 ARG A O 1
ATOM 742 N N . ARG A 1 91 ? -2.830 -8.791 -1.356 1.00 95.19 91 ARG A N 1
ATOM 743 C CA . ARG A 1 91 ? -2.602 -10.072 -2.032 1.00 95.19 91 ARG A CA 1
ATOM 744 C C . ARG A 1 91 ? -1.386 -10.806 -1.524 1.00 95.19 91 ARG A C 1
ATOM 746 O O . ARG A 1 91 ? -1.395 -12.028 -1.596 1.00 95.19 91 ARG A O 1
ATOM 753 N N . LEU A 1 92 ? -0.377 -10.090 -1.036 1.00 94.31 92 LEU A N 1
ATOM 754 C CA . LEU A 1 92 ? 0.882 -10.690 -0.602 1.00 94.31 92 LEU A CA 1
ATOM 755 C C . LEU A 1 92 ? 1.194 -10.431 0.872 1.00 94.31 92 LEU A C 1
ATOM 757 O O . LEU A 1 92 ? 2.176 -10.962 1.371 1.00 94.31 92 LEU A O 1
ATOM 761 N N . GLY A 1 93 ? 0.404 -9.614 1.575 1.00 92.75 93 GLY A N 1
ATOM 762 C CA . GLY A 1 93 ? 0.713 -9.241 2.954 1.00 92.75 93 GLY A CA 1
ATOM 763 C C . GLY A 1 93 ? 1.977 -8.385 3.074 1.00 92.75 93 GLY A C 1
ATOM 764 O O . GLY A 1 93 ? 2.605 -8.384 4.128 1.00 92.75 93 GLY A O 1
ATOM 765 N N . SER A 1 94 ? 2.391 -7.691 2.005 1.00 91.38 94 SER A N 1
ATOM 766 C CA . SER A 1 94 ? 3.651 -6.938 2.002 1.00 91.38 94 SER A CA 1
ATOM 767 C C . SER A 1 94 ? 3.533 -5.667 2.844 1.00 91.38 94 SER A C 1
ATOM 769 O O . SER A 1 94 ? 2.982 -4.662 2.399 1.00 91.38 94 SER A O 1
ATOM 771 N N . SER A 1 95 ? 4.096 -5.685 4.053 1.00 85.94 95 SER A N 1
ATOM 772 C CA . SER A 1 95 ? 4.288 -4.471 4.853 1.00 85.94 95 SER A CA 1
ATOM 773 C C . SER A 1 95 ? 5.347 -3.539 4.253 1.00 85.94 95 SER A C 1
ATOM 775 O O . SER A 1 95 ? 5.270 -2.331 4.448 1.00 85.94 95 SER A O 1
ATOM 777 N N . TYR A 1 96 ? 6.300 -4.072 3.479 1.00 85.06 96 TYR A N 1
ATOM 778 C CA . TYR A 1 96 ? 7.322 -3.289 2.771 1.00 85.06 96 TYR A CA 1
ATOM 779 C C . TYR A 1 96 ? 6.712 -2.319 1.755 1.00 85.06 96 TYR A C 1
ATOM 781 O O . TYR A 1 96 ? 7.157 -1.178 1.652 1.00 85.06 96 TYR A O 1
ATOM 789 N N . ALA A 1 97 ? 5.641 -2.733 1.068 1.00 88.31 97 ALA A N 1
ATOM 790 C CA . ALA A 1 97 ? 4.902 -1.868 0.149 1.00 88.31 97 ALA A CA 1
ATOM 791 C C . ALA A 1 97 ? 4.312 -0.624 0.839 1.00 88.31 97 ALA A C 1
ATOM 793 O O . ALA A 1 97 ? 4.049 0.378 0.182 1.00 88.31 97 ALA A O 1
ATOM 794 N N . VAL A 1 98 ? 4.113 -0.648 2.161 1.00 86.50 98 VAL A N 1
ATOM 795 C CA . VAL A 1 98 ? 3.655 0.538 2.895 1.00 86.50 98 VAL A CA 1
ATOM 796 C C . VAL A 1 98 ? 4.757 1.598 2.963 1.00 86.50 98 VAL A C 1
ATOM 798 O O . VAL A 1 98 ? 4.490 2.777 2.740 1.00 86.50 98 VAL A O 1
ATOM 801 N N . GLY A 1 99 ? 6.013 1.182 3.158 1.00 82.62 99 GLY A N 1
ATOM 802 C CA . GLY A 1 99 ? 7.162 2.087 3.230 1.00 82.62 99 GLY A CA 1
ATOM 803 C C . GLY A 1 99 ? 7.366 2.922 1.962 1.00 82.62 99 GLY A C 1
ATOM 804 O O . GLY A 1 99 ? 7.762 4.085 2.051 1.00 82.62 99 GLY A O 1
ATOM 805 N N . THR A 1 100 ? 7.012 2.389 0.785 1.00 85.19 100 THR A N 1
ATOM 806 C CA . THR A 1 100 ? 7.138 3.134 -0.479 1.00 85.19 100 THR A CA 1
ATOM 807 C C . THR A 1 100 ? 6.223 4.362 -0.531 1.00 85.19 100 THR A C 1
ATOM 809 O O . THR A 1 100 ? 6.546 5.333 -1.211 1.00 85.19 100 THR A O 1
ATOM 812 N N . LEU A 1 101 ? 5.102 4.365 0.203 1.00 83.75 101 LEU A N 1
ATOM 813 C CA . LEU A 1 101 ? 4.165 5.496 0.247 1.00 83.75 101 LEU A CA 1
ATOM 814 C C . LEU A 1 101 ? 4.790 6.743 0.880 1.00 83.75 101 LEU A C 1
ATOM 816 O O . LEU A 1 101 ? 4.547 7.854 0.413 1.00 83.75 101 LEU A O 1
ATOM 820 N N . ALA A 1 102 ? 5.593 6.563 1.932 1.00 79.62 102 ALA A N 1
ATOM 821 C CA . ALA A 1 102 ? 6.257 7.667 2.620 1.00 79.62 102 ALA A CA 1
ATOM 822 C C . ALA A 1 102 ? 7.365 8.288 1.757 1.00 79.62 102 ALA A C 1
ATOM 824 O O . ALA A 1 102 ? 7.515 9.511 1.735 1.00 79.62 102 ALA A O 1
ATOM 825 N N . VAL A 1 103 ? 8.108 7.451 1.022 1.00 83.62 103 VAL A N 1
ATOM 826 C CA . VAL A 1 103 ? 9.173 7.891 0.106 1.00 83.62 103 VAL A CA 1
ATOM 827 C C . VAL A 1 103 ? 8.598 8.722 -1.040 1.00 83.62 103 VAL A C 1
ATOM 829 O O . VAL A 1 103 ? 9.134 9.782 -1.350 1.00 83.62 103 VAL A O 1
ATOM 832 N N . TRP A 1 104 ? 7.477 8.284 -1.621 1.00 85.88 104 TRP A N 1
ATOM 833 C CA . TRP A 1 104 ? 6.844 8.921 -2.784 1.00 85.88 104 TRP A CA 1
ATOM 834 C C . TRP A 1 104 ? 5.557 9.656 -2.436 1.00 85.88 104 TRP A C 1
ATOM 836 O O . TRP A 1 104 ? 4.560 9.619 -3.166 1.00 85.88 104 TRP A O 1
ATOM 846 N N . ARG A 1 105 ? 5.574 10.347 -1.300 1.00 83.31 105 ARG A N 1
ATOM 847 C CA . ARG A 1 105 ? 4.416 11.064 -0.771 1.00 83.31 105 ARG A CA 1
ATOM 848 C C . ARG A 1 105 ? 3.827 12.091 -1.733 1.00 83.31 105 ARG A C 1
ATOM 850 O O . ARG A 1 105 ? 2.630 12.343 -1.692 1.00 83.31 105 ARG A O 1
ATOM 857 N N . GLU A 1 106 ? 4.635 12.674 -2.614 1.00 84.69 106 GLU A N 1
ATOM 858 C CA . GLU A 1 106 ? 4.186 13.663 -3.594 1.00 84.69 106 GLU A CA 1
ATOM 859 C C . GLU A 1 106 ? 3.192 13.051 -4.595 1.00 84.69 106 GLU A C 1
ATOM 861 O O . GLU A 1 106 ? 2.243 13.723 -4.999 1.00 84.69 106 GLU A O 1
ATOM 866 N N . LEU A 1 107 ? 3.350 11.764 -4.942 1.00 87.06 107 LEU A N 1
ATOM 867 C CA . LEU A 1 107 ? 2.388 11.042 -5.781 1.00 87.06 107 LEU A CA 1
ATOM 868 C C . LEU A 1 107 ? 1.055 10.861 -5.058 1.00 87.06 107 LEU A C 1
ATOM 870 O O . LEU A 1 107 ? -0.005 11.064 -5.644 1.00 87.06 107 LEU A O 1
ATOM 874 N N . VAL A 1 108 ? 1.110 10.518 -3.773 1.00 83.81 108 VAL A N 1
ATOM 875 C CA . VAL A 1 108 ? -0.080 10.321 -2.939 1.00 83.81 108 VAL A CA 1
ATOM 876 C C . VAL A 1 108 ? -0.815 11.645 -2.705 1.00 83.81 108 VAL A C 1
ATOM 878 O O . VAL A 1 108 ? -2.037 11.697 -2.802 1.00 83.81 108 VAL A O 1
ATOM 881 N N . GLN A 1 109 ? -0.088 12.739 -2.464 1.00 84.69 109 GLN A N 1
ATOM 882 C CA . GLN A 1 109 ? -0.663 14.072 -2.238 1.00 84.69 109 GLN A CA 1
ATOM 883 C C . GLN A 1 109 ? -1.400 14.641 -3.451 1.00 84.69 109 GLN A C 1
ATOM 885 O O . GLN A 1 109 ? -2.268 15.504 -3.276 1.00 84.69 109 GLN A O 1
ATOM 890 N N . ALA A 1 110 ? -1.033 14.184 -4.653 1.00 86.62 110 ALA A N 1
ATOM 891 C CA . ALA A 1 110 ? -1.685 14.557 -5.901 1.00 86.62 110 ALA A CA 1
ATOM 892 C C . ALA A 1 110 ? -3.066 13.899 -6.069 1.00 86.62 110 ALA A C 1
ATOM 894 O O . ALA A 1 110 ? -3.866 14.363 -6.880 1.00 86.62 110 ALA A O 1
ATOM 895 N N . ILE A 1 111 ? -3.365 12.848 -5.298 1.00 89.56 111 ILE A N 1
ATOM 896 C CA . ILE A 1 111 ? -4.683 12.215 -5.278 1.00 89.56 111 ILE A CA 1
ATOM 897 C C . ILE A 1 111 ? -5.648 13.124 -4.492 1.00 89.56 111 ILE A C 1
ATOM 899 O O . ILE A 1 111 ? -5.298 13.601 -3.405 1.00 89.56 111 ILE A O 1
ATOM 903 N N . PRO A 1 112 ? -6.875 13.372 -4.989 1.00 89.31 112 PRO A N 1
ATOM 904 C CA . PRO A 1 112 ? -7.905 14.057 -4.212 1.00 89.31 112 PRO A CA 1
ATOM 905 C C . PRO A 1 112 ? -8.125 13.378 -2.858 1.00 89.31 112 PRO A C 1
ATOM 907 O O . PRO A 1 112 ? -8.216 12.148 -2.793 1.00 89.31 112 PRO A O 1
ATOM 910 N N . ALA A 1 113 ? -8.238 14.168 -1.782 1.00 86.56 113 ALA A N 1
ATOM 911 C CA . ALA A 1 113 ? -8.210 13.604 -0.437 1.00 86.56 113 ALA A CA 1
ATOM 912 C C . ALA A 1 113 ? -9.316 12.576 -0.195 1.00 86.56 113 ALA A C 1
ATOM 914 O O . ALA A 1 113 ? -9.044 11.459 0.247 1.00 86.56 113 ALA A O 1
ATOM 915 N N . GLN A 1 114 ? -10.536 12.933 -0.599 1.00 90.00 114 GLN A N 1
ATOM 916 C CA . GLN A 1 114 ? -11.702 12.057 -0.600 1.00 90.00 114 GLN A CA 1
ATOM 917 C C . GLN A 1 114 ? -11.410 10.708 -1.278 1.00 90.00 114 GLN A C 1
ATOM 919 O O . GLN A 1 114 ? -11.615 9.660 -0.672 1.00 90.00 114 GLN A O 1
ATOM 924 N N . ALA A 1 115 ? -10.876 10.720 -2.503 1.00 91.69 115 ALA A N 1
ATOM 925 C CA . ALA A 1 115 ? -10.668 9.510 -3.295 1.00 91.69 115 ALA A CA 1
ATOM 926 C C . ALA A 1 115 ? -9.613 8.576 -2.678 1.00 91.69 115 ALA A C 1
ATOM 928 O O . ALA A 1 115 ? -9.814 7.361 -2.620 1.00 91.69 115 ALA A O 1
ATOM 929 N N . ALA A 1 116 ? -8.502 9.126 -2.175 1.00 89.50 116 ALA A N 1
ATOM 930 C CA . ALA A 1 116 ? -7.479 8.317 -1.511 1.00 89.50 116 ALA A CA 1
ATOM 931 C C . ALA A 1 116 ? -8.030 7.679 -0.221 1.00 89.50 116 ALA A C 1
ATOM 933 O O . ALA A 1 116 ? -7.820 6.492 0.032 1.00 89.50 116 ALA A O 1
ATOM 934 N N . CYS A 1 117 ? -8.796 8.451 0.558 1.00 88.38 117 CYS A N 1
ATOM 935 C CA . CYS A 1 117 ? -9.467 7.988 1.771 1.00 88.38 117 CYS A CA 1
ATOM 936 C C . CYS A 1 117 ? -10.457 6.852 1.487 1.00 88.38 117 CYS A C 1
ATOM 938 O O . CYS A 1 117 ? -10.411 5.811 2.143 1.00 88.38 117 CYS A O 1
ATOM 940 N N . GLU A 1 118 ? -11.321 7.020 0.485 1.00 91.69 118 GLU A N 1
ATOM 941 C CA . GLU A 1 118 ? -12.288 6.003 0.069 1.00 91.69 118 GLU A CA 1
ATOM 942 C C . GLU A 1 118 ? -11.599 4.712 -0.378 1.00 91.69 118 GLU A C 1
ATOM 944 O O . GLU A 1 118 ? -11.983 3.634 0.075 1.00 91.69 118 GLU A O 1
ATOM 949 N N . LYS A 1 119 ? -10.544 4.801 -1.201 1.00 91.94 119 LYS A N 1
ATOM 950 C CA . LYS A 1 119 ? -9.777 3.627 -1.652 1.00 91.94 119 LYS A CA 1
ATOM 951 C C . LYS A 1 119 ? -9.222 2.824 -0.473 1.00 91.94 119 LYS A C 1
ATOM 953 O O . LYS A 1 119 ? -9.389 1.603 -0.431 1.00 91.94 119 LYS A O 1
ATOM 958 N N . VAL A 1 120 ? -8.602 3.495 0.500 1.00 89.75 120 VAL A N 1
ATOM 959 C CA . VAL A 1 120 ? -8.031 2.836 1.687 1.00 89.75 120 VAL A CA 1
ATOM 960 C C . VAL A 1 120 ? -9.129 2.240 2.575 1.00 89.75 120 VAL A C 1
ATOM 962 O O . VAL A 1 120 ? -9.008 1.096 3.016 1.00 89.75 120 VAL A O 1
ATOM 965 N N . LEU A 1 121 ? -10.237 2.953 2.799 1.00 89.44 121 LEU A N 1
ATOM 966 C CA . LEU A 1 121 ? -11.355 2.437 3.595 1.00 89.44 121 LEU A CA 1
ATOM 967 C C . LEU A 1 121 ? -12.037 1.232 2.940 1.00 89.44 121 LEU A C 1
ATOM 969 O O . LEU A 1 121 ? -12.328 0.254 3.626 1.00 89.44 121 LEU A O 1
ATOM 973 N N . VAL A 1 122 ? -12.260 1.266 1.624 1.00 91.69 122 VAL A N 1
ATOM 974 C CA . VAL A 1 122 ? -12.805 0.128 0.867 1.00 91.69 122 VAL A CA 1
ATOM 975 C C . VAL A 1 122 ? -11.858 -1.067 0.946 1.00 91.69 122 VAL A C 1
ATOM 977 O O . VAL A 1 122 ? -12.316 -2.195 1.141 1.00 91.69 122 VAL A O 1
ATOM 980 N N . ALA A 1 123 ? -10.545 -0.835 0.846 1.00 91.44 123 ALA A N 1
ATOM 981 C CA . ALA A 1 123 ? -9.545 -1.882 1.020 1.00 91.44 123 ALA A CA 1
ATOM 982 C C . ALA A 1 123 ? -9.641 -2.535 2.408 1.00 91.44 123 ALA A C 1
ATOM 984 O O . ALA A 1 123 ? -9.650 -3.758 2.483 1.00 91.44 123 ALA A O 1
ATOM 985 N N . ILE A 1 124 ? -9.775 -1.748 3.481 1.00 88.75 124 ILE A N 1
ATOM 986 C CA . ILE A 1 124 ? -9.896 -2.255 4.860 1.00 88.75 124 ILE A CA 1
ATOM 987 C C . ILE A 1 124 ? -11.217 -2.994 5.080 1.00 88.75 124 ILE A C 1
ATOM 989 O O . ILE A 1 124 ? -11.227 -4.094 5.631 1.00 88.75 124 ILE A O 1
ATOM 993 N N . ALA A 1 125 ? -12.338 -2.396 4.674 1.00 87.25 125 ALA A N 1
ATOM 994 C CA . ALA A 1 125 ? -13.670 -2.955 4.895 1.00 87.25 125 ALA A CA 1
ATOM 995 C C . ALA A 1 125 ? -13.884 -4.267 4.127 1.00 87.25 125 ALA A C 1
ATOM 997 O O . ALA A 1 125 ? -14.582 -5.160 4.605 1.00 87.25 125 ALA A O 1
ATOM 998 N N . GLY A 1 126 ? -13.274 -4.385 2.946 1.00 88.00 126 GLY A N 1
ATOM 999 C CA . GLY A 1 126 ? -13.337 -5.576 2.106 1.00 88.00 126 GLY A CA 1
ATOM 1000 C C . GLY A 1 126 ? -12.324 -6.666 2.459 1.00 88.00 126 GLY A C 1
ATOM 1001 O O . GLY A 1 126 ? -12.239 -7.642 1.714 1.00 88.00 126 GLY A O 1
ATOM 1002 N N . GLU A 1 127 ? -11.534 -6.505 3.525 1.00 91.75 127 GLU A N 1
ATOM 1003 C CA . GLU A 1 127 ? -10.461 -7.437 3.864 1.00 91.75 127 GLU A CA 1
ATOM 1004 C C . GLU A 1 127 ? -10.853 -8.369 5.023 1.00 91.75 127 GLU A C 1
ATOM 1006 O O . GLU A 1 127 ? -10.975 -7.917 6.166 1.00 91.75 127 GLU A O 1
ATOM 1011 N N . PRO A 1 128 ? -11.065 -9.675 4.766 1.00 88.00 128 PRO A N 1
ATOM 1012 C CA . PRO A 1 128 ? -11.432 -10.622 5.815 1.00 88.00 128 PRO A CA 1
ATOM 1013 C C . PRO A 1 128 ? -10.268 -10.977 6.744 1.00 88.00 128 PRO A C 1
ATOM 1015 O O . PRO A 1 128 ? -10.516 -11.364 7.885 1.00 88.00 128 PRO A O 1
ATOM 1018 N N . GLU A 1 129 ? -9.018 -10.871 6.288 1.00 88.88 129 GLU A N 1
ATOM 1019 C CA . GLU A 1 129 ? -7.857 -11.314 7.057 1.00 88.88 129 GLU A CA 1
ATOM 1020 C C . GLU A 1 129 ? -7.412 -10.259 8.095 1.00 88.88 129 GLU A C 1
ATOM 1022 O O . GLU A 1 129 ? -7.020 -9.147 7.721 1.00 88.88 129 GLU A O 1
ATOM 1027 N N . PRO A 1 130 ? -7.423 -10.581 9.408 1.00 84.81 130 PRO A N 1
ATOM 1028 C CA . PRO A 1 130 ? -7.003 -9.656 10.461 1.00 84.81 130 PRO A CA 1
ATOM 1029 C C . PRO A 1 130 ? -5.621 -9.026 10.265 1.00 84.81 130 PRO A C 1
ATOM 1031 O O . PRO A 1 130 ? -5.519 -7.806 10.369 1.00 84.81 130 PRO A O 1
ATOM 1034 N N . PHE A 1 131 ? -4.585 -9.799 9.918 1.00 85.94 131 PHE A N 1
ATOM 103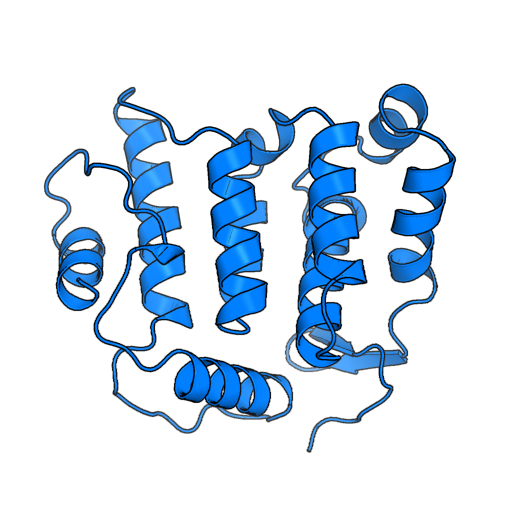5 C CA . PHE A 1 131 ? -3.236 -9.224 9.809 1.00 85.94 131 PHE A CA 1
ATOM 1036 C C . PHE A 1 131 ? -3.116 -8.239 8.635 1.00 85.94 131 PHE A C 1
ATOM 1038 O O . PHE A 1 131 ? -2.438 -7.222 8.743 1.00 85.94 131 PHE A O 1
ATOM 1045 N N . VAL A 1 132 ? -3.807 -8.491 7.518 1.00 90.88 132 VAL A N 1
ATOM 1046 C CA . VAL A 1 132 ? -3.817 -7.562 6.378 1.00 90.88 132 VAL A CA 1
ATOM 1047 C C . VAL A 1 132 ? -4.546 -6.280 6.756 1.00 90.88 132 VAL A C 1
ATOM 1049 O O . VAL A 1 132 ? -4.080 -5.193 6.419 1.00 90.88 132 VAL A O 1
ATOM 1052 N N . ARG A 1 133 ? -5.658 -6.378 7.499 1.00 87.88 133 ARG A N 1
ATOM 1053 C CA . ARG A 1 133 ? -6.331 -5.192 8.046 1.00 87.88 133 ARG A CA 1
ATOM 1054 C C . ARG A 1 133 ? -5.397 -4.373 8.931 1.00 87.88 133 ARG A C 1
ATOM 1056 O O . ARG A 1 133 ? -5.457 -3.151 8.858 1.00 87.88 133 ARG A O 1
ATOM 1063 N N . ASP A 1 134 ? -4.522 -5.004 9.708 1.00 84.62 134 ASP A N 1
ATOM 1064 C CA . ASP A 1 134 ? -3.526 -4.291 10.518 1.00 84.62 134 ASP A CA 1
ATOM 1065 C C . ASP A 1 134 ? -2.486 -3.573 9.658 1.00 84.62 134 ASP A C 1
ATOM 1067 O O . ASP A 1 134 ? -2.209 -2.395 9.882 1.00 84.62 134 ASP A O 1
ATOM 1071 N N . ILE A 1 135 ? -1.984 -4.212 8.599 1.00 87.19 135 ILE A N 1
ATOM 1072 C CA . ILE A 1 135 ? -1.091 -3.544 7.642 1.00 87.19 135 ILE A CA 1
ATOM 1073 C C . ILE A 1 135 ? -1.808 -2.363 6.961 1.00 87.19 135 ILE A C 1
ATOM 1075 O O . ILE A 1 135 ? -1.247 -1.275 6.858 1.00 87.19 135 ILE A O 1
ATOM 1079 N N . LEU A 1 136 ? -3.071 -2.519 6.552 1.00 89.06 136 LEU A N 1
ATOM 1080 C CA . LEU A 1 136 ? -3.858 -1.440 5.940 1.00 89.06 136 LEU A CA 1
ATOM 1081 C C . LEU A 1 136 ? -4.197 -0.306 6.924 1.00 89.06 136 LEU A C 1
ATOM 1083 O O . LEU A 1 136 ? -4.260 0.859 6.540 1.00 89.06 136 LEU A O 1
ATOM 1087 N N . ARG A 1 137 ? -4.381 -0.602 8.212 1.00 83.56 137 ARG A N 1
ATOM 1088 C CA . ARG A 1 137 ? -4.477 0.435 9.247 1.00 83.56 137 ARG A CA 1
ATOM 1089 C C . ARG A 1 137 ? -3.136 1.152 9.435 1.00 83.56 137 ARG A C 1
ATOM 1091 O O . ARG A 1 137 ? -3.130 2.343 9.740 1.00 83.56 137 ARG A O 1
ATOM 1098 N N . ASN A 1 138 ? -2.001 0.478 9.235 1.00 79.12 138 ASN A N 1
ATOM 1099 C CA . ASN A 1 138 ? -0.697 1.145 9.198 1.00 79.12 138 ASN A CA 1
ATOM 1100 C C . ASN A 1 138 ? -0.568 2.049 7.969 1.00 79.12 138 ASN A C 1
ATOM 1102 O O . ASN A 1 138 ? -0.069 3.155 8.123 1.00 79.12 138 ASN A O 1
ATOM 1106 N N . VAL A 1 139 ? -1.139 1.680 6.813 1.00 83.31 139 VAL A N 1
ATOM 1107 C CA . VAL A 1 139 ? -1.249 2.593 5.653 1.00 83.31 139 VAL A CA 1
ATOM 1108 C C . VAL A 1 139 ? -1.964 3.889 6.042 1.00 83.31 139 VAL A C 1
ATOM 1110 O O . VAL A 1 139 ? -1.453 4.965 5.755 1.00 83.31 139 VAL A O 1
ATOM 1113 N N . ILE A 1 140 ? -3.099 3.813 6.752 1.00 81.25 140 ILE A N 1
ATOM 1114 C CA . ILE A 1 140 ? -3.793 5.004 7.282 1.00 81.25 140 ILE A CA 1
ATOM 1115 C C . ILE A 1 140 ? -2.844 5.846 8.145 1.00 81.25 140 ILE A C 1
ATOM 1117 O O . ILE A 1 140 ? -2.768 7.064 7.996 1.00 81.25 140 ILE A O 1
ATOM 1121 N N . ARG A 1 141 ? -2.100 5.216 9.055 1.00 75.38 141 ARG A N 1
ATOM 1122 C CA . ARG A 1 141 ? -1.200 5.946 9.955 1.00 75.38 141 ARG A CA 1
ATOM 1123 C C . ARG A 1 141 ? 0.007 6.538 9.242 1.00 75.38 141 ARG A C 1
ATOM 1125 O O . ARG A 1 141 ? 0.421 7.628 9.615 1.00 75.38 141 ARG A O 1
ATOM 1132 N N . ASP A 1 142 ? 0.527 5.900 8.208 1.00 73.38 142 ASP A N 1
ATOM 1133 C CA . ASP A 1 142 ? 1.625 6.458 7.418 1.00 73.38 142 ASP A CA 1
ATOM 1134 C C . ASP A 1 142 ? 1.140 7.596 6.511 1.00 73.38 142 ASP A C 1
ATOM 1136 O O . ASP A 1 142 ? 1.846 8.593 6.336 1.00 73.38 142 ASP A O 1
ATOM 1140 N N . PHE A 1 143 ? -0.104 7.510 6.031 1.00 73.94 143 PHE A N 1
ATOM 1141 C CA . PHE A 1 143 ? -0.779 8.592 5.319 1.00 73.94 143 PHE A CA 1
ATOM 1142 C C . PHE A 1 143 ? -0.993 9.821 6.210 1.00 73.94 143 PHE A C 1
ATOM 1144 O O . PHE A 1 143 ? -0.706 10.939 5.781 1.00 73.94 143 PHE A O 1
ATOM 1151 N N . PHE A 1 144 ? -1.488 9.625 7.437 1.00 67.75 144 PHE A N 1
ATOM 1152 C CA . PHE A 1 144 ? -2.030 10.716 8.254 1.00 67.75 144 PHE A CA 1
ATOM 1153 C C . PHE A 1 144 ? -1.230 11.030 9.527 1.00 67.75 144 PHE A C 1
ATOM 1155 O O . PHE A 1 144 ? -1.041 12.191 9.848 1.00 67.75 144 PHE A O 1
ATOM 1162 N N . ASP A 1 145 ? -0.731 10.047 10.269 1.00 60.84 145 ASP A N 1
ATOM 1163 C CA . ASP A 1 145 ? -0.249 10.239 11.649 1.00 60.84 145 ASP A CA 1
ATOM 1164 C C . ASP A 1 145 ? 1.282 10.305 11.772 1.00 60.84 145 ASP A C 1
ATOM 1166 O O . ASP A 1 145 ? 1.842 11.289 12.248 1.00 60.84 145 ASP A O 1
ATOM 1170 N N . VAL A 1 146 ? 1.977 9.246 11.345 1.00 50.28 146 VAL A N 1
ATOM 1171 C CA . VAL A 1 146 ? 3.381 8.988 11.719 1.00 50.28 146 VAL A CA 1
ATOM 1172 C C . VAL A 1 146 ? 4.356 9.101 10.542 1.00 50.28 146 VAL A C 1
ATOM 1174 O O . VAL A 1 146 ? 5.542 9.325 10.767 1.00 50.28 146 VAL A O 1
ATOM 1177 N N . GLY A 1 147 ? 3.880 9.034 9.294 1.00 53.84 147 GLY A N 1
ATOM 1178 C CA . GLY A 1 147 ? 4.737 8.948 8.101 1.00 53.84 147 GLY A CA 1
ATOM 1179 C C . GLY A 1 147 ? 4.911 10.225 7.271 1.00 53.84 147 GLY A C 1
ATOM 1180 O O . GLY A 1 147 ? 5.671 10.218 6.307 1.00 53.84 147 GLY A O 1
ATOM 1181 N N . GLY A 1 148 ? 4.238 11.336 7.593 1.00 57.28 148 GLY A N 1
ATOM 1182 C CA . GLY A 1 148 ? 4.448 12.621 6.902 1.00 57.28 148 GLY A CA 1
ATOM 1183 C C . GLY A 1 148 ? 4.133 12.615 5.397 1.00 57.28 148 GLY A C 1
ATOM 1184 O O . GLY A 1 148 ? 4.554 13.537 4.687 1.00 57.28 148 GLY A O 1
ATOM 1185 N N . ALA A 1 149 ? 3.409 11.599 4.909 1.00 62.56 149 ALA A N 1
ATOM 1186 C CA . ALA A 1 149 ? 3.050 11.493 3.504 1.00 62.56 149 ALA A CA 1
ATOM 1187 C C . ALA A 1 149 ? 1.997 12.537 3.103 1.00 62.56 149 ALA A C 1
ATOM 1189 O O . ALA A 1 149 ? 1.936 12.944 1.947 1.00 62.56 149 ALA A O 1
ATOM 1190 N N . TRP A 1 150 ? 1.230 13.059 4.064 1.00 69.44 150 TRP A N 1
ATOM 1191 C CA . TRP A 1 150 ? 0.218 14.079 3.813 1.00 69.44 150 TRP A CA 1
ATOM 1192 C C . TRP A 1 150 ? 0.321 15.265 4.789 1.00 69.44 150 TRP A C 1
ATOM 1194 O O . TRP A 1 150 ? -0.415 15.355 5.773 1.00 69.44 150 TRP A O 1
ATOM 1204 N N . PRO A 1 151 ? 1.254 16.208 4.567 1.00 70.88 151 PRO A N 1
ATOM 1205 C CA . PRO A 1 151 ? 1.379 17.397 5.403 1.00 70.88 151 PRO A CA 1
ATOM 1206 C C . PRO A 1 151 ? 0.063 18.183 5.467 1.00 70.88 151 PRO A C 1
ATOM 1208 O O . PRO A 1 151 ? -0.607 18.377 4.454 1.00 70.88 151 PRO A O 1
ATOM 1211 N N . GLY A 1 152 ? -0.311 18.640 6.666 1.00 76.25 152 GLY A N 1
ATOM 1212 C CA . GLY A 1 152 ? -1.564 19.374 6.872 1.00 76.25 152 GLY A CA 1
ATOM 1213 C C . GLY A 1 152 ? -2.830 18.518 6.743 1.00 76.25 152 GLY A C 1
ATOM 1214 O O . GLY A 1 152 ? -3.913 19.071 6.559 1.00 76.25 152 GLY A O 1
ATOM 1215 N N . TRP A 1 153 ? -2.721 17.188 6.851 1.00 77.81 153 TRP A N 1
ATOM 1216 C CA . TRP A 1 153 ? -3.847 16.265 6.687 1.00 77.81 153 TRP A CA 1
ATOM 1217 C C . TRP A 1 153 ? -5.079 16.618 7.527 1.00 77.81 153 TRP A C 1
ATOM 1219 O O . TRP A 1 153 ? -6.189 16.442 7.049 1.00 77.81 153 TRP A O 1
ATOM 1229 N N . GLN A 1 154 ? -4.913 17.142 8.745 1.00 80.81 154 GLN A N 1
ATOM 1230 C CA . GLN A 1 154 ? -6.031 17.526 9.619 1.00 80.81 154 GLN A CA 1
ATOM 1231 C C . GLN A 1 154 ? -6.914 18.596 8.971 1.00 80.81 154 GLN A C 1
ATOM 1233 O O . GLN A 1 154 ? -8.135 18.569 9.109 1.00 80.81 154 GLN A O 1
ATOM 1238 N N . GLU A 1 155 ? -6.296 19.542 8.261 1.00 83.50 155 GLU A N 1
ATOM 1239 C CA . GLU A 1 155 ? -7.014 20.584 7.532 1.00 83.50 155 GLU A CA 1
ATOM 1240 C C . GLU A 1 155 ? -7.662 20.018 6.270 1.00 83.50 155 GLU A C 1
ATOM 1242 O O . GLU A 1 155 ? -8.833 20.286 6.002 1.00 83.50 155 GLU A O 1
ATOM 1247 N N . ARG A 1 156 ? -6.934 19.176 5.528 1.00 80.88 156 ARG A N 1
ATOM 1248 C CA . ARG A 1 156 ? -7.459 18.529 4.316 1.00 80.88 156 ARG A CA 1
ATOM 1249 C C . ARG A 1 156 ? -8.631 17.602 4.637 1.00 80.88 156 ARG A C 1
ATOM 1251 O O . ARG A 1 156 ? -9.653 17.675 3.977 1.00 80.88 156 ARG A O 1
ATOM 1258 N N . MET A 1 157 ? -8.558 16.816 5.709 1.00 82.69 157 MET A N 1
ATOM 1259 C CA . MET A 1 157 ? -9.679 16.009 6.206 1.00 82.69 157 MET A CA 1
ATOM 1260 C C . MET A 1 157 ? -10.901 16.860 6.520 1.00 82.69 157 MET A C 1
ATOM 1262 O O . MET A 1 157 ? -12.022 16.475 6.218 1.00 82.69 157 MET A O 1
ATOM 1266 N N . ARG A 1 158 ? -10.698 18.038 7.112 1.00 83.94 158 ARG A N 1
ATOM 1267 C CA . ARG A 1 158 ? -11.800 18.927 7.482 1.00 83.94 158 ARG A CA 1
ATOM 1268 C C . ARG A 1 158 ? -12.460 19.592 6.275 1.00 83.94 158 ARG A C 1
ATOM 1270 O O . ARG A 1 158 ? -13.646 19.900 6.340 1.00 83.94 158 ARG A O 1
ATOM 1277 N N . THR A 1 159 ? -11.692 19.867 5.223 1.00 87.25 159 THR A N 1
ATOM 1278 C CA . THR A 1 159 ? -12.125 20.716 4.100 1.00 87.25 159 THR A CA 1
ATOM 1279 C C . THR A 1 159 ? -12.413 19.949 2.812 1.00 87.25 159 THR A C 1
ATOM 1281 O O . THR A 1 159 ? -13.256 20.381 2.031 1.00 87.25 159 THR A O 1
ATOM 1284 N N . GLU A 1 160 ? -11.751 18.816 2.592 1.00 87.94 160 GLU A N 1
ATOM 1285 C CA . GLU A 1 160 ? -11.794 18.042 1.347 1.00 87.94 160 GLU A CA 1
ATOM 1286 C C . GLU A 1 160 ? -12.446 16.665 1.506 1.00 87.94 160 GLU A C 1
ATOM 1288 O O . GLU A 1 160 ? -12.691 16.005 0.498 1.00 87.94 160 GLU A O 1
ATOM 1293 N N . VAL A 1 161 ? -12.697 16.209 2.739 1.00 88.44 161 VAL A N 1
ATOM 1294 C CA . VAL A 1 161 ? -13.204 14.859 3.017 1.00 88.44 161 VAL A CA 1
ATOM 1295 C C . VAL A 1 161 ? -14.532 14.920 3.761 1.00 88.44 161 VAL A C 1
ATOM 1297 O O . VAL A 1 161 ? -14.725 15.709 4.686 1.00 88.44 161 VAL A O 1
ATOM 1300 N N . GLU A 1 162 ? -15.474 14.067 3.368 1.00 91.38 162 GLU A N 1
ATOM 1301 C CA . GLU A 1 162 ? -16.776 14.007 4.022 1.00 91.38 162 GLU A CA 1
ATOM 1302 C C . GLU A 1 162 ? -16.657 13.620 5.511 1.00 91.38 162 GLU A C 1
ATOM 1304 O O . GLU A 1 162 ? -15.964 12.653 5.848 1.00 91.38 162 GLU A O 1
ATOM 1309 N N . PRO A 1 163 ? -17.404 14.267 6.433 1.00 87.81 163 PRO A N 1
ATOM 1310 C CA . PRO A 1 163 ? -17.283 14.010 7.872 1.00 87.81 163 PRO A CA 1
ATOM 1311 C C . PRO A 1 163 ? -17.509 12.551 8.293 1.00 87.81 163 PRO A C 1
ATOM 1313 O O . PRO A 1 163 ? -17.018 12.123 9.336 1.00 87.81 163 PRO A O 1
ATOM 1316 N N . GLY A 1 164 ? -18.291 11.787 7.522 1.00 87.50 164 GLY A N 1
ATOM 1317 C CA . GLY A 1 164 ? -18.483 10.355 7.757 1.00 87.50 164 GLY A CA 1
ATOM 1318 C C . GLY A 1 164 ? -17.195 9.557 7.562 1.00 87.50 164 GLY A C 1
ATOM 1319 O O . GLY A 1 164 ? -16.841 8.758 8.425 1.00 87.50 164 GLY A O 1
ATOM 1320 N N . ILE A 1 165 ? -16.476 9.837 6.476 1.00 87.50 165 ILE A N 1
ATOM 1321 C CA . ILE A 1 165 ? -15.204 9.199 6.122 1.00 87.50 165 ILE A CA 1
ATOM 1322 C C . ILE A 1 165 ? -14.113 9.589 7.112 1.00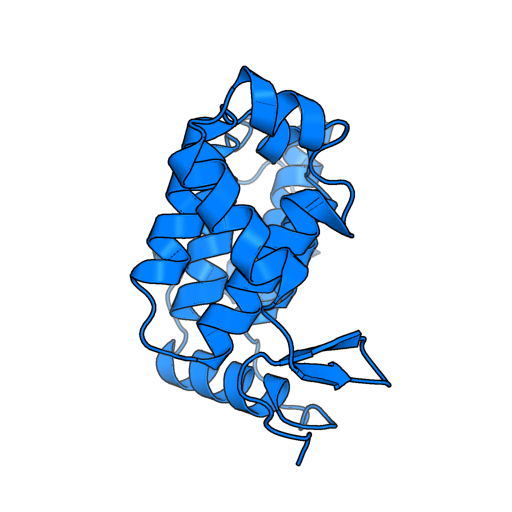 87.50 165 ILE A C 1
ATOM 1324 O O . ILE A 1 165 ? -13.392 8.714 7.588 1.00 87.50 165 ILE A O 1
ATOM 1328 N N . VAL A 1 166 ? -14.044 10.870 7.489 1.00 84.12 166 VAL A N 1
ATOM 1329 C CA . VAL A 1 166 ? -13.091 11.356 8.500 1.00 84.12 166 VAL A CA 1
ATOM 1330 C C . VAL A 1 166 ? -13.219 10.550 9.793 1.00 84.12 166 VAL A C 1
ATOM 1332 O O . VAL A 1 166 ? -12.237 9.984 10.264 1.00 84.12 166 VAL A O 1
ATOM 1335 N N . ARG A 1 167 ? -14.443 10.385 10.317 1.00 84.69 167 ARG A N 1
ATOM 1336 C CA . ARG A 1 167 ? -14.678 9.578 11.528 1.00 84.69 167 ARG A CA 1
ATOM 1337 C C . ARG A 1 167 ? -14.252 8.119 11.361 1.00 84.69 167 ARG A C 1
ATOM 1339 O O . ARG A 1 167 ? -13.728 7.523 12.300 1.00 84.69 167 ARG A O 1
ATOM 1346 N N . SER A 1 168 ? -14.476 7.535 10.184 1.00 85.12 168 SER A N 1
ATOM 1347 C CA . SER A 1 168 ? -14.056 6.163 9.880 1.00 85.12 168 SER A CA 1
ATOM 1348 C C . SER A 1 168 ? -12.536 5.996 9.814 1.00 85.12 168 SER A C 1
ATOM 1350 O O . SER A 1 168 ? -12.050 4.902 10.089 1.00 85.12 168 SER A O 1
ATOM 1352 N N . ILE A 1 169 ? -11.794 7.055 9.485 1.00 81.25 169 ILE A N 1
ATOM 1353 C CA . ILE A 1 169 ? -10.324 7.086 9.465 1.00 81.25 169 ILE A CA 1
ATOM 1354 C C . ILE A 1 169 ? -9.750 7.350 10.859 1.00 81.25 169 ILE A C 1
ATOM 1356 O O . ILE A 1 169 ? -8.794 6.695 11.272 1.00 81.25 169 ILE A O 1
ATOM 1360 N N . GLU A 1 170 ? -10.354 8.263 11.617 1.00 78.69 170 GLU A N 1
ATOM 1361 C CA . GLU A 1 170 ? -9.916 8.598 12.975 1.00 78.69 170 GLU A CA 1
ATOM 1362 C C . GLU A 1 170 ? -10.107 7.429 13.953 1.00 78.69 170 GLU A C 1
ATOM 1364 O O . GLU A 1 170 ? -9.269 7.209 14.828 1.00 78.69 170 GLU A O 1
ATOM 1369 N N . ALA A 1 171 ? -11.170 6.633 13.791 1.00 77.38 171 ALA A N 1
ATOM 1370 C CA . ALA A 1 171 ? -11.451 5.489 14.658 1.00 77.38 171 ALA A CA 1
ATOM 1371 C C . ALA A 1 171 ? -10.271 4.489 14.775 1.00 77.38 171 ALA A C 1
ATOM 1373 O O . ALA A 1 171 ? -9.815 4.252 15.897 1.00 77.38 171 ALA A O 1
ATOM 1374 N N . PRO A 1 172 ? -9.711 3.929 13.680 1.00 69.38 172 PRO A N 1
ATOM 1375 C CA . PRO A 1 172 ? -8.549 3.042 13.764 1.00 69.38 172 PRO A CA 1
ATOM 1376 C C . PRO A 1 172 ? -7.262 3.752 14.213 1.00 69.38 172 PRO A C 1
ATOM 1378 O O . PRO A 1 172 ? -6.390 3.094 14.777 1.00 69.38 172 PRO A O 1
ATOM 1381 N N . MET A 1 173 ? -7.127 5.068 14.014 1.00 69.31 173 MET A N 1
ATOM 1382 C CA . MET A 1 173 ? -5.964 5.825 14.500 1.00 69.31 173 MET A CA 1
ATOM 1383 C C . MET A 1 173 ? -5.954 5.972 16.026 1.00 69.31 173 MET A C 1
ATOM 1385 O O . MET A 1 173 ? -4.892 5.887 16.640 1.00 69.31 173 MET A O 1
ATOM 1389 N N . ILE A 1 174 ? -7.125 6.177 16.633 1.00 65.31 174 ILE A N 1
ATOM 1390 C CA . ILE A 1 174 ? -7.269 6.460 18.069 1.00 65.31 174 ILE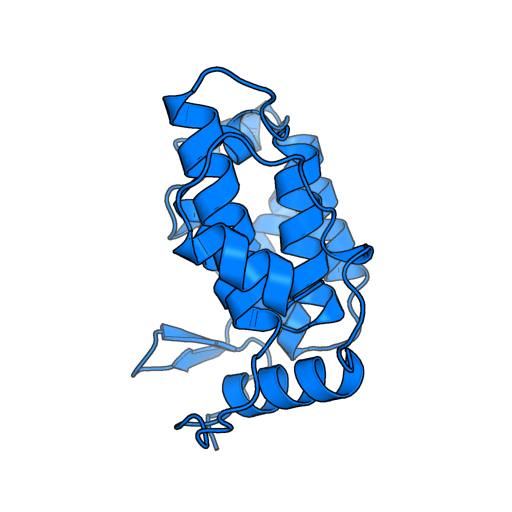 A CA 1
ATOM 1391 C C . ILE A 1 174 ? -7.457 5.174 18.887 1.00 65.31 174 ILE A C 1
ATOM 1393 O O . ILE A 1 174 ? -6.982 5.091 20.016 1.00 65.31 174 ILE A O 1
ATOM 1397 N N . GLN A 1 175 ? -8.160 4.177 18.342 1.00 60.91 175 GLN A N 1
ATOM 1398 C CA . GLN A 1 175 ? -8.657 3.021 19.106 1.00 60.91 175 GLN A CA 1
ATOM 1399 C C . GLN A 1 175 ? -8.211 1.668 18.537 1.00 60.91 175 GLN A C 1
ATOM 1401 O O . GLN A 1 175 ? -8.640 0.629 19.025 1.00 60.91 175 GLN A O 1
ATOM 1406 N N . GLY A 1 176 ? -7.395 1.659 17.480 1.00 58.59 176 GLY A N 1
ATOM 1407 C CA . GLY A 1 176 ? -7.217 0.468 16.651 1.00 58.59 176 GLY A CA 1
ATOM 1408 C C . GLY A 1 176 ? -6.114 -0.502 17.059 1.00 58.59 176 GLY A C 1
ATOM 1409 O O . GLY A 1 176 ? -6.079 -1.575 16.480 1.00 58.59 176 GLY A O 1
ATOM 1410 N N . TYR A 1 177 ? -5.216 -0.163 17.987 1.00 63.03 177 TYR A N 1
ATOM 1411 C CA . TYR A 1 177 ? -4.068 -1.017 18.312 1.00 63.03 177 TYR A CA 1
ATOM 1412 C C . TYR A 1 177 ? -3.959 -1.280 19.806 1.00 63.03 177 TYR A C 1
ATOM 1414 O O . TYR A 1 177 ? -3.896 -0.345 20.602 1.00 63.03 177 TYR A O 1
ATOM 1422 N N . GLU A 1 178 ? -3.882 -2.557 20.162 1.00 59.44 178 GLU A N 1
ATOM 1423 C CA . GLU A 1 178 ? -3.774 -3.026 21.544 1.00 59.44 178 GLU A CA 1
ATOM 1424 C C . GLU A 1 178 ? -2.322 -3.336 21.927 1.00 59.44 178 GLU A C 1
ATOM 1426 O O . GLU A 1 178 ? -1.977 -3.370 23.105 1.00 59.44 178 GLU A O 1
ATOM 1431 N N . THR A 1 179 ? -1.440 -3.553 20.945 1.00 61.03 179 THR A N 1
ATOM 1432 C CA . THR A 1 179 ? -0.029 -3.895 21.176 1.00 61.03 179 THR A CA 1
ATOM 1433 C C . THR A 1 179 ? 0.883 -3.196 20.166 1.00 61.03 179 THR A C 1
ATOM 1435 O O . THR A 1 179 ? 0.557 -3.113 18.982 1.00 61.03 179 THR A O 1
ATOM 1438 N N . ILE A 1 180 ? 2.030 -2.697 20.640 1.00 64.50 180 ILE A N 1
ATOM 1439 C CA . ILE A 1 180 ? 3.138 -2.185 19.821 1.00 64.50 180 ILE A CA 1
ATOM 1440 C C . ILE A 1 180 ? 4.356 -3.070 20.099 1.00 64.50 180 ILE A C 1
ATOM 1442 O O . ILE A 1 180 ? 4.760 -3.205 21.255 1.00 64.50 180 ILE A O 1
ATOM 1446 N N . ASP A 1 181 ? 4.933 -3.663 19.056 1.00 65.06 181 ASP A N 1
ATOM 1447 C CA . ASP A 1 181 ? 6.187 -4.408 19.135 1.00 65.06 181 ASP A CA 1
ATOM 1448 C C . ASP A 1 181 ? 7.321 -3.464 19.557 1.00 65.06 181 ASP A C 1
ATOM 1450 O O . ASP A 1 181 ? 7.522 -2.397 18.977 1.00 65.06 181 ASP A O 1
ATOM 1454 N N . ASN A 1 182 ? 8.063 -3.837 20.592 1.00 56.41 182 ASN A N 1
ATOM 1455 C CA . ASN A 1 182 ? 9.121 -3.008 21.162 1.00 56.41 182 ASN A CA 1
ATOM 1456 C C . ASN A 1 182 ? 10.457 -3.088 20.401 1.00 56.41 182 ASN A C 1
ATOM 1458 O O . ASN A 1 182 ? 11.373 -2.338 20.736 1.00 56.41 182 ASN A O 1
ATOM 1462 N N . VAL A 1 183 ? 10.584 -3.980 19.415 1.00 64.56 183 VAL A N 1
ATOM 1463 C CA . VAL A 1 183 ? 11.783 -4.160 18.585 1.00 64.56 183 VAL A CA 1
ATOM 1464 C C . VAL A 1 183 ? 11.635 -3.430 17.253 1.00 64.56 183 VAL A C 1
ATOM 1466 O O . VAL A 1 183 ? 12.556 -2.726 16.848 1.00 64.56 183 VAL A O 1
ATOM 1469 N N . ASP A 1 184 ? 10.489 -3.569 16.584 1.00 64.06 184 ASP A N 1
ATOM 1470 C CA . ASP A 1 184 ? 10.279 -3.016 15.235 1.00 64.06 184 ASP A CA 1
ATOM 1471 C C . ASP A 1 184 ? 9.027 -2.135 15.083 1.00 64.06 184 ASP A C 1
ATOM 1473 O O . ASP A 1 184 ? 8.670 -1.749 13.971 1.00 64.06 184 ASP A O 1
ATOM 1477 N N . ALA A 1 185 ? 8.387 -1.759 16.196 1.00 64.25 185 ALA A N 1
ATOM 1478 C CA . ALA A 1 185 ? 7.259 -0.824 16.257 1.00 64.25 185 ALA A CA 1
ATOM 1479 C C . ALA A 1 185 ? 5.993 -1.245 15.482 1.00 64.25 185 ALA A C 1
ATOM 1481 O O . ALA A 1 185 ? 5.066 -0.432 15.349 1.00 64.25 185 ALA A O 1
ATOM 1482 N N . ARG A 1 186 ? 5.904 -2.504 15.016 1.00 69.88 186 ARG A N 1
ATOM 1483 C CA . ARG A 1 186 ? 4.676 -3.061 14.426 1.00 69.88 186 ARG A CA 1
ATOM 1484 C C . ARG A 1 186 ? 3.526 -2.997 15.419 1.00 69.88 186 ARG A C 1
ATOM 1486 O O . ARG A 1 186 ? 3.715 -3.149 16.622 1.00 69.88 186 ARG A O 1
ATOM 1493 N N . ARG A 1 187 ? 2.320 -2.761 14.912 1.00 70.31 187 ARG A N 1
ATOM 1494 C CA . ARG A 1 187 ? 1.124 -2.598 15.740 1.00 70.31 187 ARG A CA 1
ATOM 1495 C C . ARG A 1 187 ? 0.078 -3.645 15.402 1.00 70.31 187 ARG A C 1
ATOM 1497 O O . ARG A 1 187 ? -0.166 -3.890 14.223 1.00 70.31 187 ARG A O 1
ATOM 1504 N N . PHE A 1 188 ? -0.538 -4.207 16.438 1.00 70.44 188 PHE A N 1
ATOM 1505 C CA . PHE A 1 188 ? -1.522 -5.286 16.339 1.00 70.44 188 PHE A CA 1
ATOM 1506 C C . PHE A 1 188 ? -2.851 -4.837 16.939 1.00 70.44 188 PHE A C 1
ATOM 1508 O O . PHE A 1 188 ? -2.888 -4.300 18.052 1.00 70.44 188 PHE A O 1
ATOM 1515 N N . ALA A 1 189 ? -3.933 -5.011 16.185 1.00 67.50 189 ALA A N 1
ATOM 1516 C CA . ALA A 1 189 ? -5.281 -4.680 16.643 1.00 67.50 189 ALA A CA 1
ATOM 1517 C C . ALA A 1 189 ? -5.956 -5.836 17.378 1.00 67.50 189 ALA A C 1
ATOM 1519 O O . ALA A 1 189 ? -6.903 -5.613 18.120 1.00 67.50 189 ALA A O 1
ATOM 1520 N N . ASP A 1 190 ? -5.513 -7.068 17.129 1.00 61.72 190 ASP A N 1
ATOM 1521 C CA . ASP A 1 190 ? -6.147 -8.280 17.653 1.00 61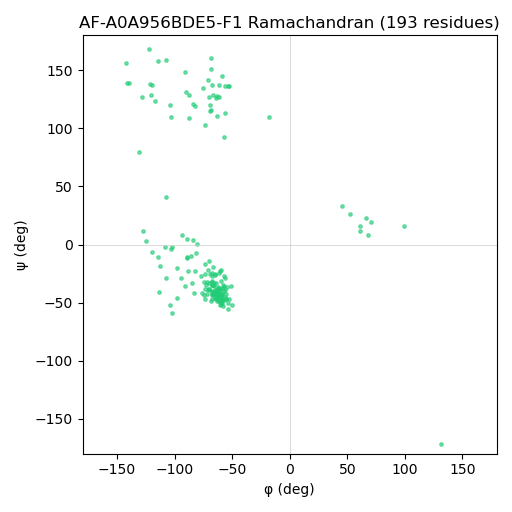.72 190 ASP A CA 1
ATOM 1522 C C . ASP A 1 190 ? -5.618 -8.717 19.029 1.00 61.72 190 ASP A C 1
ATOM 1524 O O . ASP A 1 190 ? -6.007 -9.773 19.527 1.00 61.72 190 ASP A O 1
ATOM 1528 N N . GLY A 1 191 ? -4.728 -7.920 19.629 1.00 54.91 191 GLY A N 1
ATOM 1529 C CA . GLY A 1 191 ? -4.156 -8.188 20.946 1.00 54.91 191 GLY A CA 1
ATOM 1530 C C . GLY A 1 191 ? -3.230 -9.405 20.991 1.00 54.91 191 GLY A C 1
ATOM 1531 O O . GLY A 1 191 ? -2.825 -9.807 22.082 1.00 54.91 191 GLY A O 1
ATOM 1532 N N . THR A 1 192 ? -2.881 -10.004 19.845 1.00 56.31 192 THR A N 1
ATOM 1533 C CA . THR A 1 192 ? -1.991 -11.169 19.798 1.00 56.31 192 THR A CA 1
ATOM 1534 C C . THR A 1 192 ? -0.571 -10.742 20.185 1.00 56.31 192 THR A C 1
ATOM 1536 O O . THR A 1 192 ? 0.047 -9.959 19.457 1.00 56.31 192 THR A O 1
ATOM 1539 N N . PRO A 1 193 ? -0.009 -11.231 21.309 1.00 51.66 193 PRO A N 1
ATOM 1540 C CA . PRO A 1 193 ? 1.396 -11.005 21.615 1.00 51.66 193 PRO A CA 1
ATOM 1541 C C . PRO A 1 193 ? 2.269 -11.781 20.620 1.00 51.66 193 PRO A C 1
ATOM 1543 O O . PRO A 1 193 ? 1.871 -12.837 20.123 1.00 51.66 193 PRO A O 1
ATOM 1546 N N . ARG A 1 194 ? 3.474 -11.273 20.341 1.00 51.75 194 ARG A N 1
ATOM 1547 C CA . ARG A 1 194 ? 4.473 -11.971 19.515 1.00 51.75 194 ARG A CA 1
ATOM 1548 C C . ARG A 1 194 ? 4.700 -13.393 20.057 1.00 51.75 194 ARG A C 1
ATOM 1550 O O . ARG A 1 194 ? 4.801 -13.562 21.276 1.00 51.75 194 ARG A O 1
ATOM 1557 N N . LEU A 1 195 ? 4.763 -14.385 19.161 1.00 53.16 195 LEU A N 1
ATOM 1558 C CA . LEU A 1 195 ? 5.176 -15.760 19.489 1.00 53.16 195 LEU A CA 1
ATOM 1559 C C . LEU A 1 195 ? 6.702 -15.876 19.561 1.00 53.16 195 LEU A C 1
ATOM 1561 O O . LEU A 1 195 ? 7.384 -15.320 18.665 1.00 53.16 195 LEU A O 1
#

pLDDT: mean 80.29, std 12.16, range [50.28, 95.38]

Nearest PDB structures (foldseek):
  6u3w-assembly1_B  TM=3.208E-01  e=3.678E+00  Saccharomyces cerevisiae S288C
  8rc4-assembly1_g  TM=4.008E-01  e=7.662E+00  Homo sapiens
  3h3d-assembly2_Y  TM=2.159E-01  e=5.999E+00  Drosophila melanogaster
  7wa4-assembly1_A  TM=2.425E-01  e=9.318E+00  Arabidopsis thaliana

Foldseek 3Di:
DLVVLVCVLVVVDAQDDDDQLVNDDDDDLVVLQVLLVVVLQADDRPDDVPDRPLPSVLSSLLSNQVRCVVPVDDHDALVSLLVSLLCSLQRRVRLSSLVSLLVPLVRVQNDQPAVSLVVLLCSLVVHPDQSSNQSSLVSLCLCPPDRPSHPPVVVSCVPRHDPVSSVVSVCCVPQQFDDADPPPRRTHRVNDHRD

Secondary structure (DSSP, 8-state):
-HHHHHHHHHS--SPPPP--GGG--SS-HHHHHHHHHHHHHSSS-----S--HHHHHHHHHHHHHHHHHHHT--PPPHHHHHHHHHHHHHHH--SHHHHHHHHTHHHHHTS-HHHHHHHHHHHHHT---HHHHHHHHHHHHHHHTSS-SSTTHHHHHHHHS-HHHHHHHHHHHHHS-SEE-TTT--EESS-----

Mean predicted aligned error: 7.28 Å

Radius of gyration: 16.94 Å; Cα contacts (8 Å, |Δi|>4): 235; chains: 1; bounding box: 40×40×40 Å

Solvent-accessible surface area (backbone atoms only — not comparable to full-atom values): 11263 Å² total; per-residue (Å²): 91,61,70,52,41,48,46,58,63,71,60,76,83,69,94,75,82,91,75,60,67,89,72,64,56,95,74,62,52,66,60,45,23,50,51,34,52,51,47,74,47,40,87,64,80,79,84,66,88,66,90,50,67,58,54,50,50,42,53,32,51,51,53,48,52,56,48,25,72,76,64,82,45,89,69,82,50,28,63,61,51,50,50,42,33,53,46,39,25,72,57,32,41,20,63,58,30,50,58,53,48,44,76,47,15,70,39,54,60,69,36,57,62,41,61,54,51,49,54,54,50,51,55,41,76,72,42,87,52,68,70,44,36,33,49,49,53,45,45,53,33,32,43,60,71,80,40,71,23,33,79,65,39,75,57,46,41,70,75,57,28,58,72,71,57,45,53,66,55,47,46,54,72,77,71,38,63,71,40,67,44,93,87,79,64,52,59,32,56,82,59,72,73,77,102